Protein AF-A0A1G3AJI3-F1 (afdb_monomer_lite)

Sequence (297 aa):
MLLKKITICFLALVCCILVKSVSFGESAETLQMEKQEYEQELNRIKSLRKSFKPGPVNDINEYKKSADQIQDKWSQKNKEYYARLMWELCKPLSSGRFNNERQYNVAREYALSALAKPNEISLEIELELIGHVMTDMITPRSPTGQDWIQRRMKDVEVRLHAWKRLTDVVDPNWDPNDMPFINVPLPPGVEGISGMSPKSIKDPKLRAEYEASIEKNEQKAKRYSEQYGLRKWLKRFPPRAERYIVRAYSKPPFNLEELKQYLDNYTIDEKTKARILNDVTKNMQDKSQKIPKEPGK

Secondary structure (DSSP, 8-state):
--HHHHHHHHHHHHHHHH------PPPHHHHHHHHHHHHHHHHHHHHHHHHPPSSTT--HHHHHHHHHHHHHHHTTS-HHHHHHHHHHHHHHHTTT-SS-THHHHHHHHHHHHHTTSGGGS-HHHHHHHHTT-----SSTT---HHHHHHHHHHHHHHHHHHHHHHHHHS-TT--TT-PPPSSPPPPTT--S-TT--GGG--SHHHHHHHHHHHHHHHHHHHHHHHHHHHHHHHHHHHHHHHHHHHHHHTSSSP-HHHHHHHHHHTT--HHHHHHHHHHHHHHHHHHHHHSPPPPP-

Foldseek 3Di:
DVVVVVVVVVVVVVVVVVPPPPPPPDDPVNVVVVVVVLVVLVVVLVVVLVPQDADQPDDPVVLLVSVVVLCVVPLPPQLQSLLVSLLSSLVCLPPCSHPDPCSLVSNLVSLVSSVVPVVSYDLVSLLSSLVSLDQPLPDPPGDDDPVLVVSLLSSLLSLLQSLLVLVVPQDPPDDLVPAQDPFQDQDPPDDDDGNDDLVPGPDPVSSVVSVVSVVVSVVVNVVSVVNVVSVVCNVPRLVVSLVSNLSSCLDPPHDLPSVLVSCVVSVDPPVSSVVSSVSSVVSNVVVVVPPPDPPDD

pLDDT: mean 89.85, std 14.85, range [39.66, 98.62]

Radius of gyration: 26.81 Å; chains: 1; bounding box: 84×47×83 Å

Structure (mmCIF, N/CA/C/O backbone):
data_AF-A0A1G3AJI3-F1
#
_entry.id   AF-A0A1G3AJI3-F1
#
loop_
_atom_site.group_PDB
_atom_site.id
_atom_site.type_symbol
_atom_site.label_atom_id
_atom_site.label_alt_id
_atom_site.label_comp_id
_atom_site.label_asym_id
_atom_site.label_entity_id
_atom_site.label_seq_id
_atom_site.pdbx_PDB_ins_code
_atom_site.Cartn_x
_atom_site.Cartn_y
_atom_site.Cartn_z
_atom_site.occupancy
_atom_site.B_iso_or_equiv
_atom_site.auth_seq_id
_atom_site.auth_comp_id
_atom_site.auth_asym_id
_atom_site.auth_atom_id
_atom_site.pdbx_PDB_model_num
ATOM 1 N N . MET A 1 1 ? -49.167 -3.032 -37.814 1.00 53.00 1 MET A N 1
ATOM 2 C CA . MET A 1 1 ? -48.365 -1.780 -37.826 1.00 53.00 1 MET A CA 1
ATOM 3 C C . MET A 1 1 ? -47.670 -1.443 -36.497 1.00 53.00 1 MET A C 1
ATOM 5 O O . MET A 1 1 ? -46.739 -0.650 -36.537 1.00 53.00 1 MET A O 1
ATOM 9 N N . LEU A 1 2 ? -48.026 -2.043 -35.349 1.00 48.59 2 LEU A N 1
ATOM 10 C CA . LEU A 1 2 ? -47.360 -1.757 -34.062 1.00 48.59 2 LEU A CA 1
ATOM 11 C C . LEU A 1 2 ? -45.956 -2.379 -33.898 1.00 48.59 2 LEU A C 1
ATOM 13 O O . LEU A 1 2 ? -45.116 -1.800 -33.219 1.00 48.59 2 LEU A O 1
ATOM 17 N N . LEU A 1 3 ? -45.663 -3.506 -34.556 1.00 44.88 3 LEU A N 1
ATOM 18 C CA . LEU A 1 3 ? -44.394 -4.225 -34.359 1.00 44.88 3 LEU A CA 1
ATOM 19 C C . LEU A 1 3 ? -43.161 -3.507 -34.943 1.00 44.88 3 LEU A C 1
ATOM 21 O O . LEU A 1 3 ? -42.058 -3.699 -34.450 1.00 44.88 3 LEU A O 1
ATOM 25 N N . LYS A 1 4 ? -43.336 -2.637 -35.951 1.00 44.94 4 LYS A N 1
ATOM 26 C CA . LYS A 1 4 ? -42.226 -1.888 -36.576 1.00 44.94 4 LYS A CA 1
ATOM 27 C C . LYS A 1 4 ? -41.752 -0.679 -35.756 1.00 44.94 4 LYS A C 1
ATOM 29 O O . LYS A 1 4 ? -40.646 -0.205 -35.981 1.00 44.94 4 LYS A O 1
ATOM 34 N N . LYS A 1 5 ? -42.554 -0.178 -34.805 1.00 47.62 5 LYS A N 1
ATOM 35 C CA . LYS A 1 5 ? -42.175 0.984 -33.975 1.00 47.62 5 LYS A CA 1
ATOM 36 C C . LYS A 1 5 ? -41.304 0.603 -32.769 1.00 47.62 5 LYS A C 1
ATOM 38 O O . LYS A 1 5 ? -40.485 1.410 -32.349 1.00 47.62 5 LYS A O 1
ATOM 43 N N . ILE A 1 6 ? -41.409 -0.630 -32.266 1.00 52.53 6 ILE A N 1
ATOM 44 C CA . ILE A 1 6 ? -40.637 -1.100 -31.099 1.00 52.53 6 ILE A CA 1
ATOM 45 C C . ILE A 1 6 ? -39.167 -1.376 -31.468 1.00 52.53 6 ILE A C 1
ATOM 47 O O . ILE A 1 6 ? -38.264 -1.115 -30.676 1.0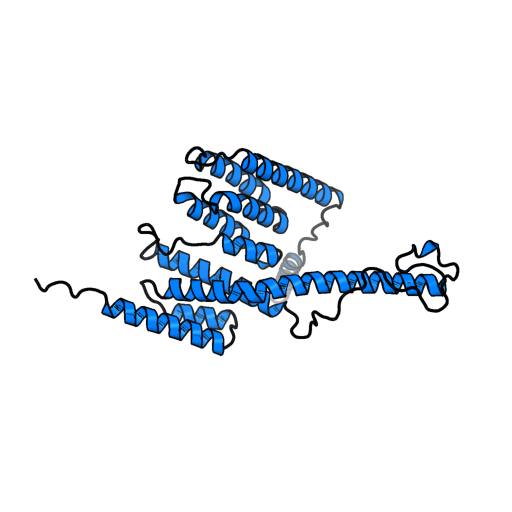0 52.53 6 ILE A O 1
ATOM 51 N N . THR A 1 7 ? -38.899 -1.812 -32.701 1.00 50.03 7 THR A N 1
ATOM 52 C CA . THR A 1 7 ? -37.537 -2.131 -33.163 1.00 50.03 7 THR A CA 1
ATOM 53 C C . THR A 1 7 ? -36.666 -0.885 -33.374 1.00 50.03 7 THR A C 1
ATOM 55 O O . THR A 1 7 ? -35.454 -0.946 -33.195 1.00 50.03 7 THR A O 1
ATOM 58 N N . ILE A 1 8 ? -37.268 0.267 -33.693 1.00 52.03 8 ILE A N 1
ATOM 59 C CA . ILE A 1 8 ? -36.539 1.528 -33.921 1.00 52.03 8 ILE A CA 1
ATOM 60 C C . ILE A 1 8 ? -36.113 2.173 -32.588 1.00 52.03 8 ILE A C 1
ATOM 62 O O . ILE A 1 8 ? -35.015 2.718 -32.495 1.00 52.03 8 ILE A O 1
ATOM 66 N N . CYS A 1 9 ? -36.914 2.040 -31.523 1.00 49.12 9 CYS A N 1
ATOM 67 C CA . CYS A 1 9 ? -36.544 2.542 -30.193 1.00 49.12 9 CYS A CA 1
ATOM 68 C C . CYS A 1 9 ? -35.402 1.740 -29.545 1.00 49.12 9 CYS A C 1
ATOM 70 O O . CYS A 1 9 ? -34.561 2.331 -28.871 1.00 49.12 9 CYS A O 1
ATOM 72 N N . PHE A 1 10 ? -35.312 0.427 -29.789 1.00 48.31 10 PHE A N 1
ATOM 73 C CA . PHE A 1 10 ? -34.184 -0.377 -29.299 1.00 48.31 10 PHE A CA 1
ATOM 74 C C . PHE A 1 10 ? -32.870 -0.062 -30.027 1.00 48.31 10 PHE A C 1
ATOM 76 O O . PHE A 1 10 ? -31.820 -0.046 -29.389 1.00 48.31 10 PHE A O 1
ATOM 83 N N . LEU A 1 11 ? -32.906 0.267 -31.324 1.00 43.84 11 LEU A N 1
ATOM 84 C CA . LEU A 1 11 ? -31.691 0.649 -32.055 1.00 43.84 11 LEU A CA 1
ATOM 85 C C . LEU A 1 11 ? -31.128 2.006 -31.590 1.00 43.84 11 LEU A C 1
ATOM 87 O O . LEU A 1 11 ? -29.914 2.156 -31.473 1.00 43.84 11 LEU A O 1
ATOM 91 N N . ALA A 1 12 ? -31.993 2.971 -31.256 1.00 47.72 12 ALA A N 1
ATOM 92 C CA . ALA A 1 12 ? -31.562 4.264 -30.719 1.00 47.72 12 ALA A CA 1
ATOM 93 C C . ALA A 1 12 ? -30.975 4.146 -29.298 1.00 47.72 12 ALA A C 1
ATOM 95 O O . ALA A 1 12 ? -29.963 4.778 -29.000 1.00 47.72 12 ALA A O 1
ATOM 96 N N . LEU A 1 13 ? -31.545 3.288 -28.439 1.00 46.47 13 LEU A N 1
ATOM 97 C CA . LEU A 1 13 ? -31.022 3.076 -27.084 1.00 46.47 13 LEU A CA 1
ATOM 98 C C . LEU A 1 13 ? -29.679 2.321 -27.086 1.00 46.47 13 LEU A C 1
ATOM 100 O O . LEU A 1 13 ? -28.802 2.619 -26.279 1.00 46.47 13 LEU A O 1
ATOM 104 N N . VAL A 1 14 ? -29.484 1.386 -28.023 1.00 45.34 14 VAL A N 1
ATOM 105 C CA . VAL A 1 14 ? -28.215 0.652 -28.186 1.00 45.34 14 VAL A CA 1
ATOM 106 C C . VAL A 1 14 ? -27.116 1.545 -28.779 1.00 45.34 14 VAL A C 1
ATOM 108 O O . VAL A 1 14 ? -25.962 1.437 -28.364 1.00 45.34 14 VAL A O 1
ATOM 111 N N . CYS A 1 15 ? -27.448 2.502 -29.655 1.00 41.38 15 CYS A N 1
ATOM 112 C CA . CYS A 1 15 ? -26.474 3.494 -30.126 1.00 41.38 15 CYS A CA 1
ATOM 113 C C . CYS A 1 15 ? -26.012 4.458 -29.020 1.00 41.38 15 CYS A C 1
ATOM 115 O O . CYS A 1 15 ? -24.836 4.806 -28.995 1.00 41.38 15 CYS A O 1
ATOM 117 N N . CYS A 1 16 ? -26.864 4.835 -28.061 1.00 44.00 16 CYS A N 1
ATOM 118 C CA . CYS A 1 16 ? -26.447 5.694 -26.942 1.00 44.00 16 CYS A CA 1
ATOM 119 C C . CYS A 1 16 ? -25.577 4.977 -25.891 1.00 44.00 16 CYS A C 1
ATOM 121 O O . CYS A 1 16 ? -24.838 5.643 -25.173 1.00 44.00 16 CYS A O 1
ATOM 123 N N . ILE A 1 17 ? -25.612 3.641 -25.813 1.00 47.31 17 ILE A N 1
ATOM 124 C CA . ILE A 1 17 ? -24.769 2.855 -24.887 1.00 47.31 17 ILE A CA 1
ATOM 125 C C . ILE A 1 17 ? -23.423 2.464 -25.536 1.00 47.31 17 ILE A C 1
ATOM 127 O O . ILE A 1 17 ? -22.447 2.188 -24.837 1.00 47.31 17 ILE A O 1
ATOM 131 N N . LEU A 1 18 ? -23.334 2.488 -26.873 1.00 39.66 18 LEU A N 1
ATOM 132 C CA . LEU A 1 18 ? -22.104 2.196 -27.621 1.00 39.66 18 LEU A CA 1
ATOM 133 C C . LEU A 1 18 ? -21.259 3.426 -27.966 1.00 39.66 18 LEU A C 1
ATOM 135 O O . LEU A 1 18 ? -20.093 3.257 -28.318 1.00 39.66 18 LEU A O 1
ATOM 139 N N . VAL A 1 19 ? -21.756 4.648 -27.745 1.00 45.62 19 VAL A N 1
ATOM 140 C CA . VAL A 1 19 ? -20.872 5.806 -27.538 1.00 45.62 19 VAL A CA 1
ATOM 141 C C . VAL A 1 19 ? -20.326 5.722 -26.111 1.00 45.62 19 VAL A C 1
ATOM 143 O O . VAL A 1 19 ? -20.561 6.584 -25.268 1.00 45.62 19 VAL A O 1
ATOM 146 N N . LYS A 1 20 ? -19.564 4.656 -25.825 1.00 47.34 20 LYS A N 1
ATOM 147 C CA . LYS A 1 20 ? -18.485 4.778 -24.850 1.00 47.34 20 LYS A CA 1
ATOM 148 C C . LYS A 1 20 ? -17.689 5.965 -25.346 1.00 47.34 20 LYS A C 1
ATOM 150 O O . LYS A 1 20 ? -17.152 5.907 -26.449 1.00 47.34 20 LYS A O 1
ATOM 155 N N . SER A 1 21 ? -17.731 7.043 -24.573 1.00 47.72 21 SER A N 1
ATOM 156 C CA . SER A 1 21 ? -16.865 8.202 -24.693 1.00 47.72 21 SER A CA 1
ATOM 157 C C . SER A 1 21 ? -15.533 7.748 -25.270 1.00 47.72 21 SER A C 1
ATOM 159 O O . SER A 1 21 ? -14.751 7.087 -24.583 1.00 47.72 21 SER A O 1
ATOM 161 N N . VAL A 1 22 ? -15.321 8.040 -26.552 1.00 41.38 22 VAL A N 1
ATOM 162 C CA . VAL A 1 22 ? -13.992 8.066 -27.137 1.00 41.38 22 VAL A CA 1
ATOM 163 C C . VAL A 1 22 ? -13.306 9.154 -26.331 1.00 41.38 22 VAL A C 1
ATOM 165 O O . VAL A 1 22 ? -13.463 10.339 -26.619 1.00 41.38 22 VAL A O 1
ATOM 168 N N . SER A 1 23 ? -12.673 8.772 -25.220 1.00 52.06 23 SER A N 1
ATOM 169 C CA . SER A 1 23 ? -11.753 9.656 -24.539 1.00 52.06 23 SER A CA 1
ATOM 170 C C . SER A 1 23 ? -10.663 9.865 -25.569 1.00 52.06 23 SER A C 1
ATOM 172 O O . SER A 1 23 ? -9.862 8.962 -25.820 1.00 52.06 23 SER A O 1
ATOM 174 N N . PHE A 1 24 ? -10.713 11.007 -26.251 1.00 53.75 24 PHE A N 1
ATOM 175 C CA . PHE A 1 24 ? -9.556 11.545 -26.939 1.00 53.75 24 PHE A CA 1
ATOM 176 C C . PHE A 1 24 ? -8.407 11.397 -25.951 1.00 53.75 24 PHE A C 1
ATOM 178 O O . PHE A 1 24 ? -8.470 11.974 -24.865 1.00 53.75 24 PHE A O 1
ATOM 185 N N . GLY A 1 25 ? -7.476 10.490 -26.259 1.00 63.75 25 GLY A N 1
ATOM 186 C CA . GLY A 1 25 ? -6.386 10.157 -25.354 1.00 63.75 25 GLY A CA 1
ATOM 187 C C . GLY A 1 25 ? -5.726 11.452 -24.912 1.00 63.75 25 GLY A C 1
ATOM 188 O O . GLY A 1 25 ? -5.466 12.313 -25.755 1.00 63.75 25 GLY A O 1
ATOM 189 N N . GLU A 1 26 ? -5.538 11.616 -23.603 1.00 78.12 26 GLU A N 1
ATOM 190 C CA . GLU A 1 26 ? -4.822 12.770 -23.066 1.00 78.12 26 GLU A CA 1
ATOM 191 C C . GLU A 1 26 ? -3.522 12.948 -23.847 1.00 78.12 26 GLU A C 1
ATOM 193 O O . GLU A 1 26 ? -2.788 11.983 -24.091 1.00 78.12 26 GLU A O 1
ATOM 198 N N . SER A 1 27 ? -3.264 14.172 -24.306 1.00 87.88 27 SER A N 1
ATOM 199 C CA . SER A 1 27 ? -2.054 14.432 -25.072 1.00 87.88 27 SER A CA 1
ATOM 200 C C . SER A 1 27 ? -0.832 14.166 -24.187 1.00 87.88 27 SER A C 1
ATOM 202 O O . SER A 1 27 ? -0.869 14.341 -22.965 1.00 87.88 27 SER A O 1
ATOM 204 N N . ALA A 1 28 ? 0.284 13.759 -24.799 1.00 90.19 28 ALA A N 1
ATOM 205 C CA . ALA A 1 28 ? 1.543 13.575 -24.075 1.00 90.19 28 ALA A CA 1
ATOM 206 C C . ALA A 1 28 ? 1.954 14.845 -23.301 1.00 90.19 28 ALA A C 1
ATOM 208 O O . ALA A 1 28 ? 2.538 14.756 -22.223 1.00 90.19 28 ALA A O 1
ATOM 209 N N . GLU A 1 29 ? 1.590 16.017 -23.827 1.00 91.88 29 GLU A N 1
ATOM 210 C CA . GLU A 1 29 ? 1.785 17.313 -23.184 1.00 91.88 29 GLU A CA 1
ATOM 211 C C . GLU A 1 29 ? 0.950 17.453 -21.902 1.00 91.88 29 GLU A C 1
ATOM 213 O O . GLU A 1 29 ? 1.494 17.833 -20.866 1.00 91.88 29 GLU A O 1
ATOM 218 N N . THR A 1 30 ? -0.333 17.069 -21.915 1.00 91.75 30 THR A N 1
ATOM 219 C CA . THR A 1 30 ? -1.185 17.064 -20.713 1.00 91.75 30 THR A CA 1
ATOM 220 C C . THR A 1 30 ? -0.623 16.149 -19.626 1.00 91.75 30 THR A C 1
ATOM 222 O O . THR A 1 30 ? -0.498 16.576 -18.478 1.00 91.75 30 THR A O 1
ATOM 225 N N . LEU A 1 31 ? -0.199 14.933 -19.988 1.00 92.56 31 LEU A N 1
ATOM 226 C CA . LEU A 1 31 ? 0.417 13.989 -19.046 1.00 92.56 31 LEU A CA 1
ATOM 227 C C . LEU A 1 31 ? 1.734 14.530 -18.464 1.00 92.56 31 LEU A C 1
ATOM 229 O O . LEU A 1 31 ? 2.024 14.356 -17.277 1.00 92.56 31 LEU A O 1
ATOM 233 N N . GLN A 1 32 ? 2.541 15.208 -19.284 1.00 95.00 32 GLN A N 1
ATOM 234 C CA . GLN A 1 32 ? 3.790 15.819 -18.837 1.00 95.00 32 GLN A CA 1
ATOM 235 C C . GLN A 1 32 ? 3.544 16.997 -17.886 1.00 95.00 32 GLN A C 1
ATOM 237 O O . GLN A 1 32 ? 4.226 17.092 -16.862 1.00 95.00 32 GLN A O 1
ATOM 242 N N . MET A 1 33 ? 2.572 17.863 -18.188 1.00 95.44 33 MET A N 1
ATOM 243 C CA . MET A 1 33 ? 2.179 18.969 -17.309 1.00 95.44 33 MET A CA 1
ATOM 244 C C . MET A 1 33 ? 1.644 18.453 -15.972 1.00 95.44 33 MET A C 1
ATOM 246 O O . MET A 1 33 ? 2.079 18.920 -14.921 1.00 95.44 33 MET A O 1
ATOM 250 N N . GLU A 1 34 ? 0.772 17.440 -15.983 1.00 96.31 34 GLU A N 1
ATOM 251 C CA . GLU A 1 34 ? 0.256 16.841 -14.750 1.00 96.31 34 GLU A CA 1
ATOM 252 C C . GLU A 1 34 ? 1.391 16.254 -13.898 1.00 96.31 34 GLU A C 1
ATOM 254 O O . GLU A 1 34 ? 1.459 16.501 -12.693 1.00 96.31 34 GLU A O 1
ATOM 259 N N . LYS A 1 35 ? 2.347 15.546 -14.514 1.00 97.19 35 LYS A N 1
ATOM 260 C CA . LYS A 1 35 ? 3.530 15.040 -13.805 1.00 97.19 35 LYS A CA 1
ATOM 261 C C . LYS A 1 35 ? 4.364 16.169 -13.189 1.00 97.19 35 LYS A C 1
ATOM 263 O O . LYS A 1 35 ? 4.834 16.028 -12.061 1.00 97.19 35 LYS A O 1
ATOM 268 N N . GLN A 1 36 ? 4.555 17.283 -13.895 1.00 98.00 36 GLN A N 1
ATOM 269 C CA . GLN A 1 36 ? 5.271 18.445 -13.357 1.00 98.00 36 GLN A CA 1
ATOM 270 C C . GLN A 1 36 ? 4.535 19.066 -12.164 1.00 98.00 36 GLN A C 1
ATOM 272 O O . GLN A 1 36 ? 5.167 19.343 -11.144 1.00 98.00 36 GLN A O 1
ATOM 277 N N . GLU A 1 37 ? 3.212 19.233 -12.251 1.00 98.19 37 GLU A N 1
ATOM 278 C CA . GLU A 1 37 ? 2.394 19.704 -11.128 1.00 98.19 37 GLU A CA 1
ATOM 279 C C . GLU A 1 37 ? 2.491 18.762 -9.921 1.00 98.19 37 GLU A C 1
ATOM 281 O O . GLU A 1 37 ? 2.612 19.222 -8.783 1.00 98.19 37 GLU A O 1
ATOM 286 N N . TYR A 1 38 ? 2.462 17.446 -10.152 1.00 98.19 38 TYR A N 1
ATOM 287 C CA . TYR A 1 38 ? 2.620 16.441 -9.101 1.00 98.19 38 TYR A CA 1
ATOM 288 C C . TYR A 1 38 ? 3.964 16.597 -8.380 1.00 98.19 38 TYR A C 1
ATOM 290 O O . TYR A 1 38 ? 3.998 16.659 -7.150 1.00 98.19 38 TYR A O 1
ATOM 298 N N . GLU A 1 39 ? 5.067 16.720 -9.123 1.00 98.31 39 GLU A N 1
ATOM 299 C CA . GLU A 1 39 ? 6.400 16.894 -8.534 1.00 98.31 39 GLU A CA 1
ATOM 300 C C . GLU A 1 39 ? 6.513 18.203 -7.738 1.00 98.31 39 GLU A C 1
ATOM 302 O O . GLU A 1 39 ? 7.137 18.240 -6.674 1.00 98.31 39 GLU A O 1
ATOM 307 N N . GLN A 1 40 ? 5.874 19.282 -8.201 1.00 98.31 40 GLN A N 1
ATOM 308 C CA . GLN A 1 40 ? 5.809 20.544 -7.459 1.00 98.31 40 GLN A CA 1
ATOM 309 C C . GLN A 1 40 ? 5.078 20.380 -6.119 1.00 98.31 40 GLN A C 1
ATOM 311 O O . GLN A 1 40 ? 5.595 20.804 -5.082 1.00 98.31 40 GLN A O 1
ATOM 316 N N . GLU A 1 41 ? 3.914 19.727 -6.106 1.00 98.25 41 GLU A N 1
ATOM 317 C CA . GLU A 1 41 ? 3.146 19.486 -4.875 1.00 98.25 41 GLU A CA 1
ATOM 318 C C . GLU A 1 41 ? 3.875 18.532 -3.930 1.00 98.25 41 GLU A C 1
ATOM 320 O O . GLU A 1 41 ? 3.938 18.771 -2.723 1.00 98.25 41 GLU A O 1
ATOM 325 N N . LEU A 1 42 ? 4.514 17.495 -4.469 1.00 98.06 42 LEU A N 1
ATOM 326 C CA . LEU A 1 42 ? 5.341 16.582 -3.693 1.00 98.06 42 LEU A CA 1
ATOM 327 C C . LEU A 1 42 ? 6.497 17.326 -3.010 1.00 98.06 42 LEU A C 1
ATOM 329 O O . LEU A 1 42 ? 6.777 17.109 -1.826 1.00 98.06 42 LEU A O 1
ATOM 333 N N . ASN A 1 43 ? 7.159 18.233 -3.729 1.00 97.81 43 ASN A N 1
ATOM 334 C CA . ASN A 1 43 ? 8.210 19.078 -3.170 1.00 97.81 43 ASN A CA 1
ATOM 335 C C . ASN A 1 43 ? 7.663 20.057 -2.126 1.00 97.81 43 ASN A C 1
ATOM 337 O O . ASN A 1 43 ? 8.301 20.249 -1.088 1.00 97.81 43 ASN A O 1
ATOM 341 N N . ARG A 1 44 ? 6.462 20.607 -2.334 1.00 97.38 44 ARG A N 1
ATOM 342 C CA . ARG A 1 44 ? 5.774 21.446 -1.345 1.00 97.38 44 ARG A CA 1
ATOM 343 C C . ARG A 1 44 ? 5.497 20.681 -0.049 1.00 97.38 44 ARG A C 1
ATOM 345 O O . ARG A 1 44 ? 5.854 21.174 1.020 1.00 97.38 44 ARG A O 1
ATOM 352 N N . ILE A 1 45 ? 4.965 19.456 -0.128 1.00 96.81 45 ILE A N 1
ATOM 353 C CA . ILE A 1 45 ? 4.736 18.587 1.042 1.00 96.81 45 ILE A CA 1
ATOM 354 C C . ILE A 1 45 ? 6.056 18.286 1.759 1.00 96.81 45 ILE A C 1
ATOM 356 O O . ILE A 1 45 ? 6.141 18.395 2.984 1.00 96.81 45 ILE A O 1
ATOM 360 N N . LYS A 1 46 ? 7.110 17.926 1.015 1.00 95.12 46 LYS A N 1
ATOM 361 C CA . LYS A 1 46 ? 8.434 17.636 1.591 1.00 95.12 46 LYS A CA 1
ATOM 362 C C . LYS A 1 46 ? 9.015 18.851 2.317 1.00 95.12 46 LYS A C 1
ATOM 364 O O . LYS A 1 46 ? 9.585 18.681 3.395 1.00 95.12 46 LYS A O 1
ATOM 369 N N . SER A 1 47 ? 8.871 20.049 1.756 1.00 95.12 47 SER A N 1
ATOM 370 C CA . SER A 1 47 ? 9.314 21.303 2.377 1.00 95.12 47 SER A CA 1
ATOM 371 C C . SER A 1 47 ? 8.517 21.627 3.640 1.00 95.12 47 SER A C 1
ATOM 373 O O . SER A 1 47 ? 9.123 21.888 4.676 1.00 95.12 47 SER A O 1
ATOM 375 N N . LEU A 1 48 ? 7.187 21.493 3.600 1.00 93.38 48 LEU A N 1
ATOM 376 C CA . LEU A 1 48 ? 6.322 21.647 4.775 1.00 93.38 48 LEU A CA 1
ATOM 377 C C . LEU A 1 48 ? 6.684 20.648 5.886 1.00 93.38 48 LEU A C 1
ATOM 379 O O . LEU A 1 48 ? 6.767 20.996 7.057 1.00 93.38 48 LEU A O 1
ATOM 383 N N . ARG A 1 49 ? 6.986 19.394 5.535 1.00 91.81 49 ARG A N 1
ATOM 384 C CA . ARG A 1 49 ? 7.437 18.400 6.519 1.00 91.81 49 ARG A CA 1
ATOM 385 C C . ARG A 1 49 ? 8.760 18.795 7.174 1.00 91.81 49 ARG A C 1
ATOM 387 O O . ARG A 1 49 ? 8.944 18.552 8.364 1.00 91.81 49 ARG A O 1
ATOM 394 N N . LYS A 1 50 ? 9.694 19.363 6.405 1.00 91.50 50 LYS A N 1
ATOM 395 C CA . LYS A 1 50 ? 10.994 19.822 6.920 1.00 91.50 50 LYS A CA 1
ATOM 396 C C . LYS A 1 50 ? 10.859 21.023 7.858 1.00 91.50 50 LYS A C 1
ATOM 398 O O . LYS A 1 50 ? 11.724 21.185 8.712 1.00 91.50 50 LYS A O 1
ATOM 403 N N . SER A 1 51 ? 9.806 21.835 7.732 1.00 91.06 51 SER A N 1
ATOM 404 C CA . SER A 1 51 ? 9.585 22.975 8.629 1.00 91.06 51 SER A CA 1
ATOM 405 C C . SER A 1 51 ? 9.021 22.582 9.997 1.00 91.06 51 SER A C 1
ATOM 407 O O . SER A 1 51 ? 9.020 23.415 10.902 1.00 91.06 51 SER A O 1
ATOM 409 N N . PHE A 1 52 ? 8.571 21.334 10.190 1.00 90.56 52 PHE A N 1
ATOM 410 C CA . PHE A 1 52 ? 8.080 20.887 11.492 1.00 90.56 52 PHE A CA 1
ATOM 411 C C . PHE A 1 52 ? 9.189 20.808 12.527 1.00 90.56 52 PHE A C 1
ATOM 413 O O . PHE A 1 52 ? 10.187 20.098 12.372 1.00 90.56 52 PHE A O 1
ATOM 420 N N . LYS A 1 53 ? 8.957 21.488 13.646 1.00 84.81 53 LYS A N 1
ATOM 421 C CA . LYS A 1 53 ? 9.831 21.422 14.812 1.00 84.81 53 LYS A CA 1
ATOM 422 C C . LYS A 1 53 ? 9.419 20.232 15.684 1.00 84.81 53 LYS A C 1
ATOM 424 O O . LYS A 1 53 ? 8.231 19.920 15.764 1.00 84.81 53 LYS A O 1
ATOM 429 N N . PRO A 1 54 ? 10.360 19.531 16.336 1.00 72.06 54 PRO A N 1
ATOM 430 C CA . PRO A 1 54 ? 10.012 18.611 17.415 1.00 72.06 54 PRO A CA 1
ATOM 431 C C . PRO A 1 54 ? 9.242 19.346 18.528 1.00 72.06 54 PRO A C 1
ATOM 433 O O . PRO A 1 54 ? 9.590 20.477 18.864 1.00 72.06 54 PRO A O 1
ATOM 436 N N . GLY A 1 55 ? 8.223 18.710 19.113 1.00 63.41 55 GLY A N 1
ATOM 437 C CA . GLY A 1 55 ? 7.437 19.269 20.224 1.00 63.41 55 GLY A CA 1
ATOM 438 C C . GLY A 1 55 ? 6.030 19.755 19.834 1.00 63.41 55 GLY A C 1
ATOM 439 O O . GLY A 1 55 ? 5.594 19.550 18.703 1.00 63.41 55 GLY A O 1
ATOM 440 N N . PRO A 1 56 ? 5.288 20.392 20.761 1.00 63.38 56 PRO A N 1
ATOM 441 C CA . PRO A 1 56 ? 3.857 20.694 20.613 1.00 63.38 56 PRO A CA 1
ATOM 442 C C . PRO A 1 56 ? 3.542 21.862 19.664 1.00 63.38 56 PRO A C 1
ATOM 444 O O . PRO A 1 56 ? 2.424 22.363 19.658 1.00 63.38 56 PRO A O 1
ATOM 447 N N . VAL A 1 57 ? 4.524 22.324 18.892 1.00 79.81 57 VAL A N 1
ATOM 448 C CA . VAL A 1 57 ? 4.467 23.609 18.183 1.00 79.81 57 VAL A CA 1
ATOM 449 C C . VAL A 1 57 ? 3.716 23.512 16.851 1.00 79.81 57 VAL A C 1
ATOM 451 O O . VAL A 1 57 ? 3.255 24.524 16.337 1.00 79.81 57 VAL A O 1
ATOM 454 N N . ASN A 1 58 ? 3.586 22.315 16.273 1.00 88.50 58 ASN A N 1
ATOM 455 C CA . ASN A 1 58 ? 2.986 22.166 14.948 1.00 88.50 58 ASN A CA 1
ATOM 456 C C . ASN A 1 58 ? 1.452 22.223 15.038 1.00 88.50 58 ASN A C 1
ATOM 458 O O . ASN A 1 58 ? 0.837 21.381 15.700 1.00 88.50 58 ASN A O 1
ATOM 462 N N . ASP A 1 59 ? 0.838 23.182 14.342 1.00 91.69 59 ASP A N 1
ATOM 463 C CA . ASP A 1 59 ? -0.617 23.314 14.270 1.00 91.69 59 ASP A CA 1
ATOM 464 C C . ASP A 1 59 ? -1.207 22.291 13.287 1.00 91.69 59 ASP A C 1
ATOM 466 O O . ASP A 1 59 ? -0.996 22.336 12.071 1.00 91.69 59 ASP A O 1
ATOM 470 N N . ILE A 1 60 ? -1.979 21.349 13.830 1.00 93.00 60 ILE A N 1
ATOM 471 C CA . ILE A 1 60 ? -2.680 20.340 13.037 1.00 93.00 60 ILE A CA 1
ATOM 472 C C . ILE A 1 60 ? -3.733 20.956 12.106 1.00 93.00 60 ILE A C 1
ATOM 474 O O . ILE A 1 60 ? -3.984 20.401 11.041 1.00 93.00 60 ILE A O 1
ATOM 478 N N . ASN A 1 61 ? -4.350 22.081 12.472 1.00 94.38 61 ASN A N 1
ATOM 479 C CA . ASN A 1 61 ? -5.395 22.708 11.666 1.00 94.38 61 ASN A CA 1
ATOM 480 C C . ASN A 1 61 ? -4.795 23.391 10.437 1.00 94.38 61 ASN A C 1
ATOM 482 O O . ASN A 1 61 ? -5.316 23.229 9.334 1.00 94.38 61 ASN A O 1
ATOM 486 N N . GLU A 1 62 ? -3.672 24.092 10.601 1.00 93.75 62 GLU A N 1
ATOM 487 C CA . GLU A 1 62 ? -2.917 24.660 9.480 1.00 93.75 62 GLU A CA 1
ATOM 488 C C . GLU A 1 62 ? -2.421 23.556 8.534 1.00 93.75 62 GLU A C 1
ATOM 490 O O . GLU A 1 62 ? -2.543 23.661 7.306 1.00 93.75 62 GLU A O 1
ATOM 495 N N . TYR A 1 63 ? -1.943 22.446 9.107 1.00 95.00 63 TYR A N 1
ATOM 496 C CA . TYR A 1 63 ? -1.559 21.280 8.324 1.00 95.00 63 TYR A CA 1
ATOM 497 C C . TYR A 1 63 ? -2.736 20.679 7.556 1.00 95.00 63 TYR A C 1
ATOM 499 O O . TYR A 1 63 ? -2.629 20.436 6.352 1.00 95.00 63 TYR A O 1
ATOM 507 N N . LYS A 1 64 ? -3.872 20.474 8.236 1.00 96.25 64 LYS A N 1
ATOM 508 C CA . LYS A 1 64 ? -5.085 19.931 7.626 1.00 96.25 64 LYS A CA 1
ATOM 509 C C . LYS A 1 64 ? -5.555 20.828 6.486 1.00 96.25 64 LYS A C 1
ATOM 511 O O . LYS A 1 64 ? -5.786 20.309 5.407 1.00 96.25 64 LYS A O 1
ATOM 516 N N . LYS A 1 65 ? -5.580 22.151 6.670 1.00 97.19 65 LYS A N 1
ATOM 517 C CA . LYS A 1 65 ? -5.938 23.111 5.613 1.00 97.19 65 LYS A CA 1
ATOM 518 C C . LYS A 1 65 ? -5.059 22.953 4.369 1.00 97.19 65 LYS A C 1
ATOM 520 O O . LYS A 1 65 ? -5.565 22.964 3.252 1.00 97.19 65 LYS A O 1
ATOM 525 N N . SER A 1 66 ? -3.749 22.787 4.553 1.00 96.12 66 SER A N 1
ATOM 526 C CA . SER A 1 66 ? -2.818 22.565 3.436 1.00 96.12 66 SER A CA 1
ATOM 527 C C . SER A 1 66 ? -3.058 21.225 2.734 1.00 96.12 66 SER A C 1
ATOM 529 O O . SER A 1 66 ? -2.953 21.146 1.512 1.00 96.12 66 SER A O 1
ATOM 531 N N . ALA A 1 67 ? -3.372 20.180 3.500 1.00 97.19 67 ALA A N 1
ATOM 532 C CA . ALA A 1 67 ? -3.690 18.853 2.983 1.00 97.19 67 ALA A CA 1
ATOM 533 C C . ALA A 1 67 ? -5.044 18.816 2.248 1.00 97.19 67 ALA A C 1
ATOM 535 O O . ALA A 1 67 ? -5.111 18.244 1.163 1.00 97.19 67 ALA A O 1
ATOM 536 N N . ASP A 1 68 ? -6.071 19.497 2.765 1.00 98.25 68 ASP A N 1
ATOM 537 C CA . ASP A 1 68 ? -7.388 19.648 2.131 1.00 98.25 68 ASP A CA 1
ATOM 538 C C . ASP A 1 68 ? -7.247 20.297 0.744 1.00 98.25 68 ASP A C 1
ATOM 540 O O . ASP A 1 68 ? -7.761 19.772 -0.236 1.00 98.25 68 ASP A O 1
ATOM 544 N N . GLN A 1 69 ? -6.437 21.357 0.615 1.00 98.19 69 GLN A N 1
ATOM 545 C CA . GLN A 1 69 ? -6.155 21.985 -0.686 1.00 98.19 69 GLN A CA 1
ATOM 546 C C . GLN A 1 69 ? -5.543 21.010 -1.705 1.00 98.19 69 GLN A C 1
ATOM 548 O O . GLN A 1 69 ? -5.854 21.068 -2.895 1.00 98.19 69 GLN A O 1
ATOM 553 N N . ILE A 1 70 ? -4.653 20.117 -1.256 1.00 97.94 70 ILE A N 1
ATOM 554 C CA . ILE A 1 70 ? -4.064 19.086 -2.124 1.00 97.94 70 ILE A CA 1
ATOM 555 C C . ILE A 1 70 ? -5.123 18.053 -2.491 1.00 97.94 70 ILE A C 1
ATOM 557 O O . ILE A 1 70 ? -5.206 17.660 -3.653 1.00 97.94 70 ILE A O 1
ATOM 561 N N . GLN A 1 71 ? -5.937 17.627 -1.526 1.00 97.94 71 GLN A N 1
ATOM 562 C CA . GLN A 1 71 ? -7.024 16.690 -1.765 1.00 97.94 71 GLN A CA 1
ATOM 563 C C . GLN A 1 71 ? -8.028 17.232 -2.786 1.00 97.94 71 GLN A C 1
ATOM 565 O O . GLN A 1 71 ? -8.339 16.530 -3.746 1.00 97.94 71 GLN A O 1
ATOM 570 N N . ASP A 1 72 ? -8.482 18.472 -2.638 1.00 98.25 72 ASP A N 1
ATOM 571 C CA . ASP A 1 72 ? -9.433 19.096 -3.561 1.00 98.25 72 ASP A CA 1
ATOM 572 C C . ASP A 1 72 ? -8.861 19.165 -4.981 1.00 98.25 72 ASP A C 1
ATOM 574 O O . ASP A 1 72 ? -9.540 18.829 -5.951 1.00 98.25 72 ASP A O 1
ATOM 578 N N . LYS A 1 73 ? -7.572 19.509 -5.103 1.00 98.00 73 LYS A N 1
ATOM 579 C CA . LYS A 1 73 ? -6.875 19.587 -6.393 1.00 98.00 73 LYS A CA 1
ATOM 580 C C . LYS A 1 73 ? -6.672 18.223 -7.062 1.00 98.00 73 LYS A C 1
ATOM 582 O O . LYS A 1 73 ? -6.761 18.139 -8.285 1.00 98.00 73 LYS A O 1
ATOM 587 N N . TRP A 1 74 ? -6.353 17.175 -6.299 1.00 98.06 74 TRP A N 1
ATOM 588 C CA . TRP A 1 74 ? -5.880 15.895 -6.849 1.00 98.06 74 TRP A CA 1
ATOM 589 C C . TRP A 1 74 ? -6.886 14.748 -6.788 1.00 98.06 74 TRP A C 1
ATOM 591 O O . TRP A 1 74 ? -6.720 13.773 -7.516 1.00 98.06 74 TRP A O 1
ATOM 601 N N . SER A 1 75 ? -7.941 14.841 -5.977 1.00 97.19 75 SER A N 1
ATOM 602 C CA . SER A 1 75 ? -8.882 13.730 -5.764 1.00 97.19 75 SER A CA 1
ATOM 603 C C . SER A 1 75 ? -9.556 13.240 -7.049 1.00 97.19 75 SER A C 1
ATOM 605 O O . SER A 1 75 ? -9.887 12.058 -7.142 1.00 97.19 75 SER A O 1
ATOM 607 N N . GLN A 1 76 ? -9.729 14.104 -8.054 1.00 96.69 76 GLN A N 1
ATOM 608 C CA . GLN A 1 76 ? -10.317 13.764 -9.359 1.00 96.69 76 GLN A CA 1
ATOM 609 C C . GLN A 1 76 ? -9.289 13.604 -10.491 1.00 96.69 76 GLN A C 1
ATOM 611 O O . GLN A 1 76 ? -9.673 13.254 -11.601 1.00 96.69 76 GLN A O 1
ATOM 616 N N . LYS A 1 77 ? -8.002 13.829 -10.208 1.00 96.31 77 LYS A N 1
ATOM 617 C CA . LYS A 1 77 ? -6.883 13.680 -11.150 1.00 96.31 77 LYS A CA 1
ATOM 618 C C . LYS A 1 77 ? -6.335 12.242 -11.139 1.00 96.31 77 LYS A C 1
ATOM 620 O O . LYS A 1 77 ? -7.006 11.318 -10.663 1.00 96.31 77 LYS A O 1
ATOM 625 N N . ASN A 1 78 ? -5.113 12.045 -11.640 1.00 97.19 78 ASN A N 1
ATOM 626 C CA . ASN A 1 78 ? -4.402 10.773 -11.588 1.00 97.19 78 ASN A CA 1
ATOM 627 C C . ASN A 1 78 ? -4.382 10.169 -10.165 1.00 97.19 78 ASN A C 1
ATOM 629 O O . ASN A 1 78 ? -3.847 10.758 -9.218 1.00 97.19 78 ASN A O 1
ATOM 633 N N . LYS A 1 79 ? -4.958 8.968 -10.011 1.00 97.62 79 LYS A N 1
ATOM 634 C CA . LYS A 1 79 ? -5.136 8.315 -8.702 1.00 97.62 79 LYS A CA 1
ATOM 635 C C . LYS A 1 79 ? -3.828 7.878 -8.059 1.00 97.62 79 LYS A C 1
ATOM 637 O O . LYS A 1 79 ? -3.710 7.962 -6.839 1.00 97.62 79 LYS A O 1
ATOM 642 N N . GLU A 1 80 ? -2.844 7.466 -8.854 1.00 98.00 80 GLU A N 1
ATOM 643 C CA . GLU A 1 80 ? -1.523 7.079 -8.353 1.00 98.00 80 GLU A CA 1
ATOM 644 C C . GLU A 1 80 ? -0.805 8.292 -7.747 1.00 98.00 80 GLU A C 1
ATOM 646 O O . GLU A 1 80 ? -0.263 8.215 -6.642 1.00 98.00 80 GLU A O 1
ATOM 651 N N . TYR A 1 81 ? -0.851 9.439 -8.431 1.00 98.38 81 TYR A N 1
ATOM 652 C CA . TYR A 1 81 ? -0.292 10.693 -7.920 1.00 98.38 81 TYR A CA 1
ATOM 653 C C . TYR A 1 81 ? -1.026 11.168 -6.670 1.00 98.38 81 TYR A C 1
ATOM 655 O O . TYR A 1 81 ? -0.381 11.458 -5.661 1.00 98.38 81 TYR A O 1
ATOM 663 N N . TYR A 1 82 ? -2.360 11.163 -6.688 1.00 98.62 82 TYR A N 1
ATOM 664 C CA . TYR A 1 82 ? -3.165 11.500 -5.517 1.00 98.62 82 TYR A CA 1
ATOM 665 C C . TYR A 1 82 ? -2.808 10.631 -4.303 1.00 98.62 82 TYR A C 1
ATOM 667 O O . TYR A 1 82 ? -2.504 11.157 -3.231 1.00 98.62 82 TYR A O 1
ATOM 675 N N . ALA A 1 83 ? -2.761 9.309 -4.471 1.00 98.50 83 ALA A N 1
ATOM 676 C CA . ALA A 1 83 ? -2.458 8.382 -3.389 1.00 98.50 83 ALA A CA 1
ATOM 677 C C . ALA A 1 83 ? -1.037 8.561 -2.832 1.00 98.50 83 ALA A C 1
ATOM 679 O O . ALA A 1 83 ? -0.848 8.532 -1.614 1.00 98.50 83 ALA A O 1
ATOM 680 N N . ARG A 1 84 ? -0.043 8.836 -3.689 1.00 98.50 84 ARG A N 1
ATOM 681 C CA . ARG A 1 84 ? 1.329 9.164 -3.258 1.00 98.50 84 ARG A CA 1
ATOM 682 C C . ARG A 1 84 ? 1.398 10.459 -2.455 1.00 98.50 84 ARG A C 1
ATOM 684 O O . ARG A 1 84 ? 2.086 10.500 -1.433 1.00 98.50 84 ARG A O 1
ATOM 691 N N . LEU A 1 85 ? 0.677 11.498 -2.878 1.00 98.62 85 LEU A N 1
ATOM 692 C CA . LEU A 1 85 ? 0.593 12.757 -2.133 1.00 98.62 85 LEU A CA 1
ATOM 693 C C . LEU A 1 85 ? -0.072 12.539 -0.767 1.00 98.62 85 LEU A C 1
ATOM 695 O O . LEU A 1 85 ? 0.461 12.994 0.245 1.00 98.62 85 LEU A O 1
ATOM 699 N N . MET A 1 86 ? -1.182 11.791 -0.710 1.00 98.50 86 MET A N 1
ATOM 700 C CA . MET A 1 86 ? -1.853 11.470 0.556 1.00 98.50 86 MET A CA 1
ATOM 701 C C . MET A 1 86 ? -0.958 10.647 1.485 1.00 98.50 86 MET A C 1
ATOM 703 O O . MET A 1 86 ? -0.899 10.930 2.680 1.00 98.50 86 MET A O 1
ATOM 707 N N . TRP A 1 87 ? -0.199 9.683 0.958 1.00 97.94 87 TRP A N 1
ATOM 708 C CA . TRP A 1 87 ? 0.779 8.929 1.746 1.00 97.94 87 TRP A CA 1
ATOM 709 C C . TRP A 1 87 ? 1.848 9.841 2.357 1.00 97.94 87 TRP A C 1
ATOM 711 O O . TRP A 1 87 ? 2.108 9.772 3.560 1.00 97.94 87 TRP A O 1
ATOM 721 N N . GLU A 1 88 ? 2.435 10.751 1.574 1.00 97.62 88 GLU A N 1
ATOM 722 C CA . GLU A 1 88 ? 3.413 11.713 2.097 1.00 97.62 88 GLU A CA 1
ATOM 723 C C . GLU A 1 88 ? 2.814 12.659 3.145 1.00 97.62 88 GLU A C 1
ATOM 725 O O . GLU A 1 88 ? 3.506 13.008 4.107 1.00 97.62 88 GLU A O 1
ATOM 730 N N . LEU A 1 89 ? 1.533 13.022 3.010 1.00 97.06 89 LEU A N 1
ATOM 731 C CA . LEU A 1 89 ? 0.814 13.807 4.014 1.00 97.06 89 LEU A CA 1
ATOM 732 C C . LEU A 1 89 ? 0.524 13.010 5.300 1.00 97.06 89 LEU A C 1
ATOM 734 O O . LEU A 1 89 ? 0.574 13.539 6.411 1.00 97.06 89 LEU A O 1
ATOM 738 N N . CYS A 1 90 ? 0.273 11.708 5.194 1.00 96.25 90 CYS A N 1
ATOM 739 C CA . CYS A 1 90 ? 0.002 10.868 6.361 1.00 96.25 90 CYS A CA 1
ATOM 740 C C . CYS A 1 90 ? 1.248 10.617 7.232 1.00 96.25 90 CYS A C 1
ATOM 742 O O . CYS A 1 90 ? 1.121 10.391 8.442 1.00 96.25 90 CYS A O 1
ATOM 744 N N . LYS A 1 91 ? 2.460 10.684 6.659 1.00 94.19 91 LYS A N 1
ATOM 745 C CA . LYS A 1 91 ? 3.731 10.450 7.376 1.00 94.19 91 LYS A CA 1
ATOM 746 C C . LYS A 1 91 ? 3.912 11.318 8.628 1.00 94.19 91 LYS A C 1
ATOM 748 O O . LYS A 1 91 ? 4.083 10.745 9.706 1.00 94.19 91 LYS A O 1
ATOM 753 N N . PRO A 1 92 ? 3.895 12.665 8.556 1.00 92.88 92 PRO A N 1
ATOM 754 C CA . PRO A 1 92 ? 4.063 13.492 9.748 1.00 92.88 92 PRO A CA 1
ATOM 755 C C . PRO A 1 92 ? 2.944 13.257 10.771 1.00 92.88 92 PRO A C 1
ATOM 757 O O . PRO A 1 92 ? 3.251 13.124 11.956 1.00 92.88 92 PRO A O 1
ATOM 760 N N . LEU A 1 93 ? 1.696 13.089 10.316 1.00 92.12 93 LEU A N 1
ATOM 761 C CA . LEU A 1 93 ? 0.536 12.799 11.168 1.00 92.12 93 LEU A CA 1
ATOM 762 C C . LEU A 1 93 ? 0.657 11.472 11.934 1.00 92.12 93 LEU A C 1
ATOM 764 O O . LEU A 1 93 ? 0.057 11.317 12.988 1.00 92.12 93 LEU A O 1
ATOM 768 N N . SER A 1 94 ? 1.447 10.519 11.434 1.00 89.00 94 SER A N 1
ATOM 769 C CA . SER A 1 94 ? 1.625 9.198 12.058 1.00 89.00 94 SER A CA 1
ATOM 770 C C . SER A 1 94 ? 2.938 9.050 12.833 1.00 89.00 94 SER A C 1
ATOM 772 O O . SER A 1 94 ? 3.230 7.977 13.352 1.00 89.00 94 SER A O 1
ATOM 774 N N . SER A 1 95 ? 3.756 10.105 12.902 1.00 86.00 95 SER A N 1
ATOM 775 C CA . SER A 1 95 ? 5.124 10.052 13.452 1.00 86.00 95 SER A CA 1
ATOM 776 C C . SER A 1 95 ? 5.286 10.746 14.809 1.00 86.00 95 SER A C 1
ATOM 778 O O . SER A 1 95 ? 6.410 10.990 15.243 1.00 86.00 95 SER A O 1
ATOM 780 N N . GLY A 1 96 ? 4.178 11.100 15.472 1.00 80.81 96 GLY A N 1
ATOM 781 C CA . GLY A 1 96 ? 4.191 11.817 16.754 1.00 80.81 96 GLY A CA 1
ATOM 782 C C . GLY A 1 96 ? 4.679 13.267 16.649 1.00 80.81 96 GLY A C 1
ATOM 783 O O . GLY A 1 96 ? 5.066 13.862 17.650 1.00 80.81 96 GLY A O 1
ATOM 784 N N . ARG A 1 97 ? 4.694 13.842 15.437 1.00 84.31 97 ARG A N 1
ATOM 785 C CA . ARG A 1 97 ? 5.127 15.230 15.193 1.00 84.31 97 ARG A CA 1
ATOM 786 C C . ARG A 1 97 ? 4.098 16.256 15.647 1.00 84.31 97 ARG A C 1
ATOM 788 O O . ARG A 1 97 ? 4.466 17.407 15.862 1.00 84.31 97 ARG A O 1
ATOM 795 N N . PHE A 1 98 ? 2.842 15.854 15.805 1.00 84.06 98 PHE A N 1
ATOM 796 C CA . PHE A 1 98 ? 1.819 16.683 16.419 1.00 84.06 98 PHE A CA 1
ATOM 797 C C . PHE A 1 98 ? 1.571 16.176 17.838 1.00 84.06 98 PHE A C 1
ATOM 799 O O . PHE A 1 98 ? 1.378 14.980 18.061 1.00 84.06 98 PHE A O 1
ATOM 806 N N . ASN A 1 99 ? 1.526 17.087 18.810 1.00 83.75 99 ASN A N 1
ATOM 807 C CA . ASN A 1 99 ? 1.074 16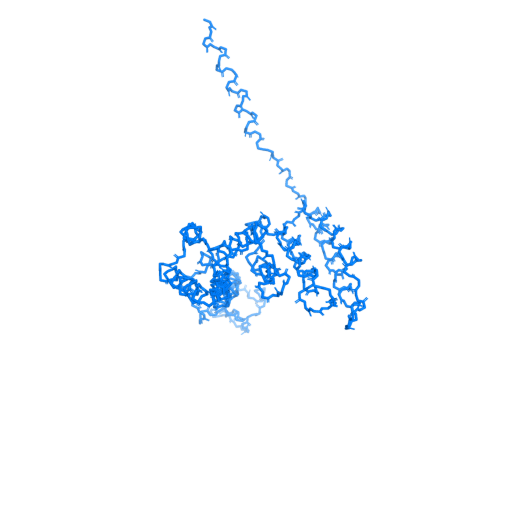.769 20.166 1.00 83.75 99 ASN A CA 1
ATOM 808 C C . ASN A 1 99 ? -0.461 16.823 20.244 1.00 83.75 99 ASN A C 1
ATOM 810 O O . ASN A 1 99 ? -1.041 17.512 21.079 1.00 83.75 99 ASN A O 1
ATOM 814 N N . ASN A 1 100 ? -1.126 16.178 19.286 1.00 85.56 100 ASN A N 1
ATOM 815 C CA . ASN A 1 100 ? -2.574 16.199 19.164 1.00 85.56 100 ASN A CA 1
ATOM 816 C C . ASN A 1 100 ? -3.068 14.821 18.742 1.00 85.56 100 ASN A C 1
ATOM 818 O O . ASN A 1 100 ? -2.740 14.340 17.663 1.00 85.56 100 ASN A O 1
ATOM 822 N N . GLU A 1 101 ? -3.900 14.201 19.572 1.00 83.69 101 GLU A N 1
ATOM 823 C CA . GLU A 1 101 ? -4.450 12.869 19.311 1.00 83.69 101 GLU A CA 1
ATOM 824 C C . GLU A 1 101 ? -5.318 12.804 18.045 1.00 83.69 101 GLU A C 1
ATOM 826 O O . GLU A 1 101 ? -5.450 11.742 17.437 1.00 83.69 101 GLU A O 1
ATOM 831 N N . ARG A 1 102 ? -5.857 13.942 17.579 1.00 88.62 102 ARG A N 1
ATOM 832 C CA . ARG A 1 102 ? -6.603 14.015 16.314 1.00 88.62 102 ARG A CA 1
ATOM 833 C C . ARG A 1 102 ? -5.734 13.688 15.097 1.00 88.62 102 ARG A C 1
ATOM 835 O O . ARG A 1 102 ? -6.300 13.318 14.073 1.00 88.62 102 ARG A O 1
ATOM 842 N N . GLN A 1 103 ? -4.400 13.763 15.195 1.00 90.50 103 GLN A N 1
ATOM 843 C CA . GLN A 1 103 ? -3.492 13.508 14.067 1.00 90.50 103 GLN A CA 1
ATOM 844 C C . GLN A 1 103 ? -3.728 12.146 13.411 1.00 90.50 103 GLN A C 1
ATOM 846 O O . GLN A 1 103 ? -3.750 12.055 12.187 1.00 90.50 103 GLN A O 1
ATOM 851 N N . TYR A 1 104 ? -4.008 11.111 14.206 1.00 90.12 104 TYR A N 1
ATOM 852 C CA . TYR A 1 104 ? -4.249 9.769 13.682 1.00 90.12 104 TYR A CA 1
ATOM 853 C C . TYR A 1 104 ? -5.602 9.659 12.976 1.00 90.12 104 TYR A C 1
ATOM 855 O O . TYR A 1 104 ? -5.713 8.970 11.967 1.00 90.12 104 TYR A O 1
ATOM 863 N N . ASN A 1 105 ? -6.624 10.379 13.453 1.00 91.38 105 ASN A N 1
ATOM 864 C CA . ASN A 1 105 ? -7.913 10.449 12.761 1.00 91.38 105 ASN A CA 1
ATOM 865 C C . ASN A 1 105 ? -7.781 11.169 11.416 1.00 91.38 105 ASN A C 1
ATOM 867 O O . ASN A 1 105 ? -8.328 10.689 10.430 1.00 91.38 105 ASN A O 1
ATOM 871 N N . VAL A 1 106 ? -7.017 12.265 11.370 1.00 94.12 106 VAL A N 1
ATOM 872 C CA . VAL A 1 106 ? -6.747 13.005 10.129 1.00 94.12 106 VAL A CA 1
ATOM 873 C C . VAL A 1 106 ? -5.924 12.153 9.153 1.00 94.12 106 VAL A C 1
ATOM 875 O O . VAL A 1 106 ? -6.250 12.087 7.974 1.00 94.12 106 VAL A O 1
ATOM 878 N N . ALA A 1 107 ? -4.903 11.428 9.631 1.00 95.25 107 ALA A N 1
ATOM 879 C CA . ALA A 1 107 ? -4.149 10.489 8.793 1.00 95.25 107 ALA A CA 1
ATOM 880 C C . ALA A 1 107 ? -5.059 9.396 8.221 1.00 95.25 107 ALA A C 1
ATOM 882 O O . ALA A 1 107 ? -5.017 9.110 7.026 1.00 95.25 107 ALA A O 1
ATOM 883 N N . ARG A 1 108 ? -5.919 8.815 9.068 1.00 94.75 108 ARG A N 1
ATOM 884 C CA . ARG A 1 108 ? -6.879 7.788 8.660 1.00 94.75 108 ARG A CA 1
ATOM 885 C C . ARG A 1 108 ? -7.853 8.311 7.605 1.00 94.75 108 ARG A C 1
ATOM 887 O O . ARG A 1 108 ? -8.150 7.579 6.668 1.00 94.75 108 ARG A O 1
ATOM 894 N N . GLU A 1 109 ? -8.353 9.533 7.756 1.00 95.94 109 GLU A N 1
ATOM 895 C CA . GLU A 1 109 ? -9.260 10.176 6.798 1.00 95.94 109 GLU A CA 1
ATOM 896 C C . GLU A 1 109 ? -8.623 10.273 5.406 1.00 95.94 109 GLU A C 1
ATOM 898 O O . GLU A 1 109 ? -9.164 9.717 4.449 1.00 95.94 109 GLU A O 1
ATOM 903 N N . TYR A 1 110 ? -7.433 10.873 5.302 1.00 97.81 110 TYR A N 1
ATOM 904 C CA . TYR A 1 110 ? -6.734 11.004 4.020 1.00 97.81 110 TYR A CA 1
ATOM 905 C C . TYR A 1 110 ? -6.329 9.656 3.425 1.00 97.81 110 TYR A C 1
ATOM 907 O O . TYR A 1 110 ? -6.473 9.443 2.220 1.00 97.81 110 TYR A O 1
ATOM 915 N N . ALA A 1 111 ? -5.869 8.720 4.260 1.00 97.94 111 ALA A N 1
ATOM 916 C CA . ALA A 1 111 ? -5.523 7.384 3.800 1.00 97.94 111 ALA A CA 1
ATOM 917 C C . ALA A 1 111 ? -6.740 6.650 3.225 1.00 97.94 111 ALA A C 1
ATOM 919 O O . ALA A 1 111 ? -6.654 6.084 2.139 1.00 97.94 111 ALA A O 1
ATOM 920 N N . LEU A 1 112 ? -7.891 6.696 3.903 1.00 97.69 112 LEU A N 1
ATOM 921 C CA . LEU A 1 112 ? -9.121 6.078 3.403 1.00 97.69 112 LEU A CA 1
ATOM 922 C C . LEU A 1 112 ? -9.663 6.759 2.147 1.00 97.69 112 LEU A C 1
ATOM 924 O O . LEU A 1 112 ? -10.193 6.066 1.282 1.00 97.69 112 LEU A O 1
ATOM 928 N N . SER A 1 113 ? -9.505 8.077 2.027 1.00 98.12 113 SER A N 1
ATOM 929 C CA . SER A 1 113 ? -9.878 8.817 0.819 1.00 98.12 113 SER A CA 1
ATOM 930 C C . SER A 1 113 ? -9.061 8.353 -0.396 1.00 98.12 113 SER A C 1
ATOM 932 O O . SER A 1 113 ? -9.622 8.005 -1.436 1.00 98.12 113 SER A O 1
ATOM 934 N N . ALA A 1 114 ? -7.739 8.214 -0.244 1.00 98.12 114 ALA A N 1
ATOM 935 C CA . ALA A 1 114 ? -6.871 7.642 -1.278 1.00 98.12 114 ALA A CA 1
ATOM 936 C C . ALA A 1 114 ? -7.174 6.162 -1.576 1.00 98.12 114 ALA A C 1
ATOM 938 O O . ALA A 1 114 ? -7.076 5.722 -2.720 1.00 98.12 114 ALA A O 1
ATOM 939 N N . LEU A 1 115 ? -7.595 5.402 -0.563 1.00 98.19 115 LEU A N 1
ATOM 940 C CA . LEU A 1 115 ? -7.989 3.995 -0.673 1.00 98.19 115 LEU A CA 1
ATOM 941 C C . LEU A 1 115 ? -9.446 3.794 -1.123 1.00 98.19 115 LEU A C 1
ATOM 943 O O . LEU A 1 115 ? -9.936 2.668 -1.083 1.00 98.19 115 LEU A O 1
ATOM 947 N N . ALA A 1 116 ? -10.158 4.838 -1.562 1.00 97.38 116 ALA A N 1
ATOM 948 C CA . ALA A 1 116 ? -11.524 4.696 -2.071 1.00 97.38 116 ALA A CA 1
ATOM 949 C C . ALA A 1 116 ? -11.588 3.860 -3.365 1.00 97.38 116 ALA A C 1
ATOM 951 O O . ALA A 1 116 ? -12.590 3.196 -3.628 1.00 97.38 116 ALA A O 1
ATOM 952 N N . LYS A 1 117 ? -10.511 3.877 -4.163 1.00 96.31 117 LYS A N 1
ATOM 953 C CA . LYS A 1 117 ? -10.365 3.141 -5.430 1.00 96.31 117 LYS A CA 1
ATOM 954 C C . LYS A 1 117 ? -9.018 2.402 -5.463 1.00 96.31 117 LYS A C 1
ATOM 956 O O . LYS A 1 117 ? -8.153 2.737 -6.269 1.00 96.31 117 LYS A O 1
ATOM 961 N N . PRO A 1 118 ? -8.804 1.400 -4.592 1.00 95.69 118 PRO A N 1
ATOM 962 C CA . PRO A 1 118 ? -7.480 0.812 -4.381 1.00 95.69 118 PRO A CA 1
ATOM 963 C C . PRO A 1 118 ? -6.931 0.109 -5.635 1.00 95.69 118 PRO A C 1
ATOM 965 O O . PRO A 1 118 ? -5.722 0.050 -5.834 1.00 95.69 118 PRO A O 1
ATOM 968 N N . ASN A 1 119 ? -7.801 -0.377 -6.525 1.00 97.25 119 ASN A N 1
ATOM 969 C CA . ASN A 1 119 ? -7.401 -1.018 -7.784 1.00 97.25 119 ASN A CA 1
ATOM 970 C C . ASN A 1 119 ? -6.890 -0.038 -8.852 1.00 97.25 119 ASN A C 1
ATOM 972 O O . ASN A 1 119 ? -6.286 -0.478 -9.825 1.00 97.25 119 ASN A O 1
ATOM 976 N N . GLU A 1 120 ? -7.102 1.269 -8.671 1.00 97.50 120 GLU A N 1
ATOM 977 C CA . GLU A 1 120 ? -6.587 2.321 -9.561 1.00 97.50 120 GLU A CA 1
ATOM 978 C C . GLU A 1 120 ? -5.204 2.835 -9.115 1.00 97.50 120 GLU A C 1
ATOM 980 O O . GLU A 1 120 ? -4.674 3.772 -9.708 1.00 97.50 120 GLU A O 1
ATOM 985 N N . ILE A 1 121 ? -4.618 2.230 -8.073 1.00 98.06 121 ILE A N 1
ATOM 986 C CA . ILE A 1 121 ? -3.291 2.566 -7.545 1.00 98.06 121 ILE A CA 1
ATOM 987 C C . ILE A 1 121 ? -2.402 1.324 -7.435 1.00 98.06 121 ILE A C 1
ATOM 989 O O . ILE A 1 121 ? -2.870 0.175 -7.391 1.00 98.06 121 ILE A O 1
ATOM 993 N N . SER A 1 122 ? -1.094 1.560 -7.377 1.00 97.56 122 SER A N 1
ATOM 994 C CA . SER A 1 122 ? -0.099 0.519 -7.163 1.00 97.56 122 SER A CA 1
ATOM 995 C C . SER A 1 122 ? -0.285 -0.140 -5.796 1.00 97.56 122 SER A C 1
ATOM 997 O O . SER A 1 122 ? -0.565 0.508 -4.785 1.00 97.56 122 SER A O 1
ATOM 999 N N . LEU A 1 123 ? -0.099 -1.461 -5.760 1.00 97.75 123 LEU A N 1
ATOM 1000 C CA . LEU A 1 123 ? -0.237 -2.246 -4.535 1.00 97.75 123 LEU A CA 1
ATOM 1001 C C . LEU A 1 123 ? 0.739 -1.787 -3.439 1.00 97.75 123 LEU A C 1
ATOM 1003 O O . LEU A 1 123 ? 0.404 -1.819 -2.261 1.00 97.75 123 LEU A O 1
ATOM 1007 N N . GLU A 1 124 ? 1.938 -1.331 -3.808 1.00 97.31 124 GLU A N 1
ATOM 1008 C CA . GLU A 1 124 ? 2.893 -0.776 -2.845 1.00 97.31 124 GLU A CA 1
ATOM 1009 C C . GLU A 1 124 ? 2.310 0.439 -2.110 1.00 97.31 124 GLU A C 1
ATOM 1011 O O . GLU A 1 124 ? 2.348 0.485 -0.881 1.00 97.31 124 GLU A O 1
ATOM 1016 N N . ILE A 1 125 ? 1.712 1.385 -2.842 1.00 98.19 125 ILE A N 1
ATOM 1017 C CA . ILE A 1 125 ? 1.090 2.572 -2.246 1.00 98.19 125 ILE A CA 1
ATOM 1018 C C . ILE A 1 125 ? -0.150 2.206 -1.432 1.00 98.19 125 ILE A C 1
ATOM 1020 O O . ILE A 1 125 ? -0.348 2.767 -0.356 1.00 98.19 125 ILE A O 1
ATOM 1024 N N . GLU A 1 126 ? -0.947 1.232 -1.876 1.00 98.38 126 GLU A N 1
ATOM 1025 C CA . GLU A 1 126 ? -2.055 0.702 -1.074 1.00 98.38 126 GLU A CA 1
ATOM 1026 C C . GLU A 1 126 ? -1.568 0.168 0.288 1.00 98.38 126 GLU A C 1
ATOM 1028 O O . GLU A 1 126 ? -2.096 0.554 1.335 1.00 98.38 126 GLU A O 1
ATOM 1033 N N . LEU A 1 127 ? -0.544 -0.692 0.291 1.00 97.62 127 LEU A N 1
ATOM 1034 C CA . LEU A 1 127 ? 0.006 -1.308 1.505 1.00 97.62 127 LEU A CA 1
ATOM 1035 C C . LEU A 1 127 ? 0.598 -0.267 2.466 1.00 97.62 127 LEU A C 1
ATOM 1037 O O . LEU A 1 127 ? 0.415 -0.367 3.683 1.00 97.62 127 LEU A O 1
ATOM 1041 N N . GLU A 1 128 ? 1.274 0.742 1.922 1.00 96.94 128 GLU A N 1
ATOM 1042 C CA . GLU A 1 128 ? 1.802 1.884 2.667 1.00 96.94 128 GLU A CA 1
ATOM 1043 C C . GLU A 1 128 ? 0.680 2.735 3.292 1.00 96.94 128 GLU A C 1
ATOM 1045 O O . GLU A 1 128 ? 0.713 3.030 4.490 1.00 96.94 128 GLU A O 1
ATOM 1050 N N . LEU A 1 129 ? -0.366 3.070 2.526 1.00 97.81 129 LEU A N 1
ATOM 1051 C CA . LEU A 1 129 ? -1.523 3.830 3.015 1.00 97.81 129 LEU A CA 1
ATOM 1052 C C . LEU A 1 129 ? -2.296 3.085 4.105 1.00 97.81 129 LEU A C 1
ATOM 1054 O O . LEU A 1 129 ? -2.725 3.701 5.080 1.00 97.81 129 LEU A O 1
ATOM 1058 N N . ILE A 1 130 ? -2.428 1.759 4.013 1.00 96.88 130 ILE A N 1
ATOM 1059 C CA . ILE A 1 130 ? -3.055 0.944 5.069 1.00 96.88 130 ILE A CA 1
ATOM 1060 C C . ILE A 1 130 ? -2.300 1.059 6.399 1.00 96.88 130 ILE A C 1
ATOM 1062 O O . ILE A 1 130 ? -2.917 0.985 7.468 1.00 96.88 130 ILE A O 1
ATOM 1066 N N . GLY A 1 131 ? -0.987 1.303 6.355 1.00 94.38 131 GLY A 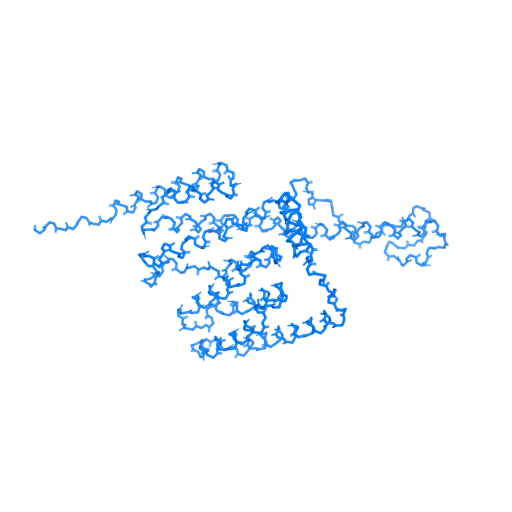N 1
ATOM 1067 C CA . GLY A 1 131 ? -0.183 1.640 7.531 1.00 94.38 131 GLY A CA 1
ATOM 1068 C C . GLY A 1 131 ? -0.654 2.907 8.255 1.00 94.38 131 GLY A C 1
ATOM 1069 O O . GLY A 1 131 ? -0.429 3.034 9.456 1.00 94.38 131 GLY A O 1
ATOM 1070 N N . HIS A 1 132 ? -1.361 3.799 7.559 1.00 94.81 132 HIS A N 1
ATOM 1071 C CA . HIS A 1 132 ? -1.955 5.025 8.095 1.00 94.81 132 HIS A CA 1
ATOM 1072 C C . HIS A 1 132 ? -3.449 4.893 8.424 1.00 94.81 132 HIS A C 1
ATOM 1074 O O . HIS A 1 132 ? -3.990 5.711 9.166 1.00 94.81 132 HIS A O 1
ATOM 1080 N N . VAL A 1 133 ? -4.111 3.816 7.987 1.00 93.62 133 VAL A N 1
ATOM 1081 C CA . VAL A 1 133 ? -5.459 3.424 8.445 1.00 93.62 133 VAL A CA 1
ATOM 1082 C C . VAL A 1 133 ? -5.356 2.689 9.787 1.00 93.62 133 VAL A C 1
ATOM 1084 O O . VAL A 1 133 ? -5.866 1.581 9.972 1.00 93.62 133 VAL A O 1
ATOM 1087 N N . MET A 1 134 ? -4.608 3.244 10.737 1.00 74.06 134 MET A N 1
ATOM 1088 C CA . MET A 1 134 ? -4.533 2.707 12.090 1.00 74.06 134 MET A CA 1
ATOM 1089 C C . MET A 1 134 ? -5.592 3.385 12.945 1.00 74.06 134 MET A C 1
ATOM 1091 O O . MET A 1 134 ? -5.506 4.576 13.232 1.00 74.06 134 MET A O 1
ATOM 1095 N N . THR A 1 135 ? -6.582 2.614 13.393 1.00 64.62 135 THR A N 1
ATOM 1096 C CA . THR A 1 135 ? -7.385 3.050 14.529 1.00 64.62 135 THR A CA 1
ATOM 1097 C C . THR A 1 135 ? -6.540 2.888 15.783 1.00 64.62 135 THR A C 1
ATOM 1099 O O . THR A 1 135 ? -5.955 1.829 16.030 1.00 64.62 135 THR A O 1
ATOM 1102 N N . ASP A 1 136 ? -6.477 3.942 16.583 1.00 66.00 136 ASP A N 1
ATOM 1103 C CA . ASP A 1 136 ? -5.952 3.860 17.930 1.00 66.00 136 ASP A CA 1
ATOM 1104 C C . ASP A 1 136 ? -6.916 3.011 18.769 1.00 66.00 136 ASP A C 1
ATOM 1106 O O . ASP A 1 136 ? -7.889 3.504 19.333 1.00 66.00 136 ASP A O 1
ATOM 1110 N N . MET A 1 137 ? -6.731 1.689 18.715 1.00 65.62 137 MET A N 1
ATOM 1111 C CA . MET A 1 137 ? -7.624 0.692 19.317 1.00 65.62 137 MET A CA 1
ATOM 1112 C C . MET A 1 137 ? -7.421 0.534 20.829 1.00 65.62 137 MET A C 1
ATOM 1114 O O . MET A 1 137 ? -8.158 -0.235 21.450 1.00 65.62 137 MET A O 1
ATOM 1118 N N . ILE A 1 138 ? -6.393 1.174 21.399 1.00 62.62 138 ILE A N 1
ATOM 1119 C CA . ILE A 1 138 ? -5.916 0.901 22.763 1.00 62.62 138 ILE A CA 1
ATOM 1120 C C . ILE A 1 138 ? -5.944 2.162 23.646 1.00 62.62 138 ILE A C 1
ATOM 1122 O O . ILE A 1 138 ? -5.753 2.054 24.855 1.00 62.62 138 ILE A O 1
ATOM 1126 N N . THR A 1 139 ? -6.241 3.349 23.111 1.00 72.81 139 THR A N 1
ATOM 1127 C CA . THR A 1 139 ? -6.394 4.536 23.962 1.00 72.81 139 THR A CA 1
ATOM 1128 C C . THR A 1 139 ? -7.766 4.633 24.630 1.00 72.81 139 THR A C 1
ATOM 1130 O O . THR A 1 139 ? -8.768 4.144 24.109 1.00 72.81 139 THR A O 1
ATOM 1133 N N . PRO A 1 140 ? -7.863 5.336 25.775 1.00 73.38 140 PRO A N 1
ATOM 1134 C CA . PRO A 1 140 ? -9.146 5.636 26.417 1.00 73.38 140 PRO A CA 1
ATOM 1135 C C . PRO A 1 140 ? -10.155 6.345 25.501 1.00 73.38 140 PRO A C 1
ATOM 1137 O O . PRO A 1 140 ? -11.353 6.302 25.760 1.00 73.38 140 PRO A O 1
ATOM 1140 N N . ARG A 1 141 ? -9.679 6.994 24.428 1.00 77.62 141 ARG A N 1
ATOM 1141 C CA . ARG A 1 141 ? -10.500 7.706 23.437 1.00 77.62 141 ARG A CA 1
ATOM 1142 C C . ARG A 1 141 ? -10.777 6.890 22.175 1.00 77.62 141 ARG A C 1
ATOM 1144 O O . ARG A 1 141 ? -11.286 7.440 21.199 1.00 77.62 141 ARG A O 1
ATOM 1151 N N . SER A 1 142 ? -10.447 5.596 22.167 1.00 83.88 142 SER A N 1
ATOM 1152 C CA . SER A 1 142 ? -10.826 4.718 21.066 1.00 83.88 142 SER A CA 1
ATOM 1153 C C . SER A 1 142 ? -12.335 4.795 20.819 1.00 83.88 142 SER A C 1
ATOM 1155 O O . SER A 1 142 ? -13.103 4.789 21.783 1.00 83.88 142 SER A O 1
ATOM 1157 N N . PRO A 1 143 ? -12.782 4.753 19.553 1.00 88.38 143 PRO A N 1
ATOM 1158 C CA . PRO A 1 143 ? -14.202 4.685 19.236 1.00 88.38 143 PRO A CA 1
ATOM 1159 C C . PRO A 1 143 ? -14.859 3.490 19.943 1.00 88.38 143 PRO A C 1
ATOM 1161 O O . PRO A 1 143 ? -14.240 2.430 20.134 1.00 88.38 143 PRO A O 1
ATOM 1164 N N . THR A 1 144 ? -16.118 3.672 20.325 1.00 90.81 144 THR A N 1
ATOM 1165 C CA . THR A 1 144 ? -16.989 2.667 20.945 1.00 90.81 144 THR A CA 1
ATOM 1166 C C . THR A 1 144 ? -18.338 2.645 20.223 1.00 90.81 144 THR A C 1
ATOM 1168 O O . THR A 1 144 ? -18.588 3.463 19.337 1.00 90.81 144 THR A O 1
ATOM 1171 N N . GLY A 1 145 ? -19.196 1.674 20.553 1.00 92.38 145 GLY A N 1
ATOM 1172 C CA . GLY A 1 145 ? -20.544 1.587 19.986 1.00 92.38 145 GLY A CA 1
ATOM 1173 C C . GLY A 1 145 ? -20.548 1.519 18.456 1.00 92.38 145 GLY A C 1
ATOM 1174 O O . GLY A 1 145 ? -19.745 0.801 17.859 1.00 92.38 145 GLY A O 1
ATOM 1175 N N . GLN A 1 146 ? -21.447 2.277 17.828 1.00 94.75 146 GLN A N 1
ATOM 1176 C CA . GLN A 1 146 ? -21.650 2.242 16.379 1.00 94.75 146 GLN A CA 1
ATOM 1177 C C . GLN A 1 146 ? -20.447 2.774 15.588 1.00 94.75 146 GLN A C 1
ATOM 1179 O O . GLN A 1 146 ? -20.066 2.174 14.583 1.00 94.75 146 GLN A O 1
ATOM 1184 N N . ASP A 1 147 ? -19.793 3.833 16.069 1.00 92.00 147 ASP A N 1
ATOM 1185 C CA . ASP A 1 147 ? -18.596 4.392 15.429 1.00 92.00 147 ASP A CA 1
ATOM 1186 C C . ASP A 1 147 ? -17.466 3.365 15.356 1.00 92.00 147 ASP A C 1
ATOM 1188 O O . ASP A 1 147 ? -16.724 3.299 14.371 1.00 92.00 147 ASP A O 1
ATOM 1192 N N . TRP A 1 148 ? -17.335 2.536 16.396 1.00 92.81 148 TRP A N 1
ATOM 1193 C CA . TRP A 1 148 ? -16.361 1.453 16.397 1.00 92.81 148 TRP A CA 1
ATOM 1194 C C . TRP A 1 148 ? -16.677 0.392 15.351 1.00 92.81 148 TRP A C 1
ATOM 1196 O O . TRP A 1 148 ? -15.772 -0.012 14.625 1.00 92.81 148 TRP A O 1
ATOM 1206 N N . ILE A 1 149 ? -17.940 -0.027 15.251 1.00 94.62 149 ILE A N 1
ATOM 1207 C CA . ILE A 1 149 ? -18.377 -1.027 14.270 1.00 94.62 149 ILE A CA 1
ATOM 1208 C C . ILE A 1 149 ? -18.033 -0.548 12.858 1.00 94.62 149 ILE A C 1
ATOM 1210 O O . ILE A 1 149 ? -17.318 -1.242 12.137 1.00 94.62 149 ILE A O 1
ATOM 1214 N N . GLN A 1 150 ? -18.428 0.679 12.505 1.00 94.31 150 GLN A N 1
ATOM 1215 C CA . GLN A 1 150 ? -18.165 1.247 11.178 1.00 94.31 150 GLN A CA 1
ATOM 1216 C C . GLN A 1 150 ? -16.665 1.341 10.874 1.00 94.31 150 GLN A C 1
ATOM 1218 O O . GLN A 1 150 ? -16.209 0.975 9.787 1.00 94.31 150 GLN A O 1
ATOM 1223 N N . ARG A 1 151 ? -15.863 1.791 11.849 1.00 93.81 151 ARG A N 1
ATOM 1224 C CA . ARG A 1 151 ? -14.407 1.882 11.682 1.00 93.81 151 ARG A CA 1
ATOM 1225 C C . ARG A 1 151 ? -13.758 0.512 11.534 1.00 93.81 151 ARG A C 1
ATOM 1227 O O . ARG A 1 151 ? -12.963 0.334 10.618 1.00 93.81 151 ARG A O 1
ATOM 1234 N N . ARG A 1 152 ? -14.103 -0.452 12.393 1.00 94.56 152 ARG A N 1
ATOM 1235 C CA . ARG A 1 152 ? -13.588 -1.828 12.332 1.00 94.56 152 ARG A CA 1
ATOM 1236 C C . ARG A 1 152 ? -13.884 -2.459 10.980 1.00 94.56 152 ARG A C 1
ATOM 1238 O O . ARG A 1 152 ? -12.961 -2.995 10.374 1.00 94.56 152 ARG A O 1
ATOM 1245 N N . MET A 1 153 ? -15.137 -2.388 10.530 1.00 95.56 153 MET A N 1
ATOM 1246 C CA . MET A 1 153 ? -15.569 -2.951 9.251 1.00 95.56 153 MET A CA 1
ATOM 1247 C C . MET A 1 153 ? -14.709 -2.406 8.115 1.00 95.56 153 MET A C 1
ATOM 1249 O O . MET A 1 153 ? -14.060 -3.179 7.413 1.00 95.56 153 MET A O 1
ATOM 1253 N N . LYS A 1 154 ? -14.608 -1.074 8.004 1.00 95.94 154 LYS A N 1
ATOM 1254 C CA . LYS A 1 154 ? -13.832 -0.456 6.927 1.00 95.94 154 LYS A CA 1
ATOM 1255 C C . LYS A 1 154 ? -12.343 -0.792 7.004 1.00 95.94 154 LYS A C 1
ATOM 1257 O O . LYS A 1 154 ? -11.717 -1.089 5.992 1.00 95.94 154 LYS A O 1
ATOM 1262 N N . ASP A 1 155 ? -11.776 -0.763 8.206 1.00 95.31 155 ASP A N 1
ATOM 1263 C CA . ASP A 1 155 ? -10.350 -0.993 8.432 1.00 95.31 155 ASP A CA 1
ATOM 1264 C C . ASP A 1 155 ? -9.937 -2.450 8.166 1.00 95.31 155 ASP A C 1
ATOM 1266 O O . ASP A 1 155 ? -8.795 -2.696 7.763 1.00 95.31 155 ASP A O 1
ATOM 1270 N N . VAL A 1 156 ? -10.829 -3.412 8.420 1.00 96.31 156 VAL A N 1
ATOM 1271 C CA . VAL A 1 156 ? -10.610 -4.828 8.098 1.00 96.31 156 VAL A CA 1
ATOM 1272 C C . VAL A 1 156 ? -10.831 -5.096 6.616 1.00 96.31 156 VAL A C 1
ATOM 1274 O O . VAL A 1 156 ? -10.000 -5.774 6.018 1.00 96.31 156 VAL A O 1
ATOM 1277 N N . GLU A 1 157 ? -11.861 -4.504 6.010 1.00 97.12 157 GLU A N 1
ATOM 1278 C CA . GLU A 1 157 ? -12.127 -4.598 4.572 1.00 97.12 157 GLU A CA 1
ATOM 1279 C C . GLU A 1 157 ? -10.899 -4.184 3.744 1.00 97.12 157 GLU A C 1
ATOM 1281 O O . GLU A 1 157 ? -10.394 -4.977 2.952 1.00 97.12 157 GLU A O 1
ATOM 1286 N N . VAL A 1 158 ? -10.342 -2.986 3.980 1.00 97.62 158 VAL A N 1
ATOM 1287 C CA . VAL A 1 158 ? -9.176 -2.505 3.210 1.00 97.62 158 VAL A CA 1
ATOM 1288 C C . VAL A 1 158 ? -7.933 -3.377 3.421 1.00 97.62 158 VAL A C 1
ATOM 1290 O O . VAL A 1 158 ? -7.146 -3.575 2.499 1.00 97.62 158 VAL A O 1
ATOM 1293 N N . ARG A 1 159 ? -7.756 -3.950 4.620 1.00 97.69 159 ARG A N 1
ATOM 1294 C CA . ARG A 1 159 ? -6.626 -4.844 4.922 1.00 97.69 159 ARG A CA 1
ATOM 1295 C C . ARG A 1 159 ? -6.747 -6.182 4.215 1.00 97.69 159 ARG A C 1
ATOM 1297 O O . ARG A 1 159 ? -5.751 -6.664 3.685 1.00 97.69 159 ARG A O 1
ATOM 1304 N N . LEU A 1 160 ? -7.934 -6.782 4.233 1.00 98.00 160 LEU A N 1
ATOM 1305 C CA . LEU A 1 160 ? -8.185 -8.053 3.561 1.00 98.00 160 LEU A CA 1
ATOM 1306 C C . LEU A 1 160 ? -8.135 -7.895 2.042 1.00 98.00 160 LEU A C 1
ATOM 1308 O O . LEU A 1 160 ? -7.556 -8.747 1.375 1.00 98.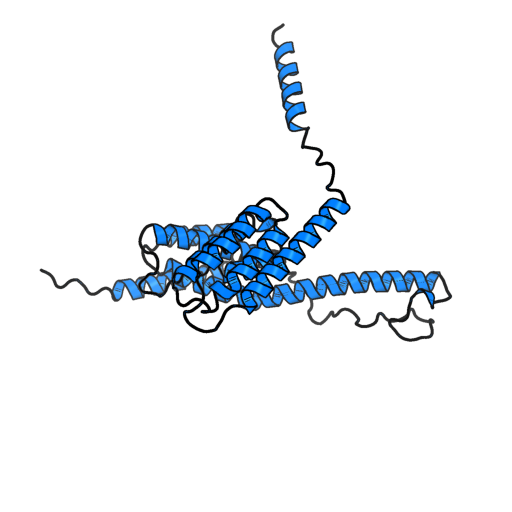00 160 LEU A O 1
ATOM 1312 N N . HIS A 1 161 ? -8.622 -6.772 1.509 1.00 98.06 161 HIS A N 1
ATOM 1313 C CA . HIS A 1 161 ? -8.469 -6.428 0.098 1.00 98.06 161 HIS A CA 1
ATOM 1314 C C . HIS A 1 161 ? -6.996 -6.388 -0.331 1.00 98.06 161 HIS A C 1
ATOM 1316 O O . HIS A 1 161 ? -6.606 -7.098 -1.259 1.00 98.06 161 HIS A O 1
ATOM 1322 N N . ALA A 1 162 ? -6.154 -5.628 0.376 1.00 98.06 162 ALA A N 1
ATOM 1323 C CA . ALA A 1 162 ? -4.731 -5.550 0.054 1.00 98.06 162 ALA A CA 1
ATOM 1324 C C . ALA A 1 162 ? -3.993 -6.872 0.292 1.00 98.06 162 ALA A C 1
ATOM 1326 O O . ALA A 1 162 ? -3.094 -7.213 -0.474 1.00 98.06 162 ALA A O 1
ATOM 1327 N N . TRP A 1 163 ? -4.371 -7.635 1.328 1.00 98.00 163 TRP A N 1
ATOM 1328 C CA . TRP A 1 163 ? -3.827 -8.976 1.552 1.00 98.00 163 TRP A CA 1
ATOM 1329 C C . TRP A 1 163 ? -4.131 -9.860 0.343 1.00 98.00 163 TRP A C 1
ATOM 1331 O O . TRP A 1 163 ? -3.201 -10.417 -0.235 1.00 98.00 163 TRP A O 1
ATOM 1341 N N . LYS A 1 164 ? -5.393 -9.912 -0.093 1.00 97.62 164 LYS A N 1
ATOM 1342 C CA . LYS A 1 164 ? -5.805 -10.680 -1.267 1.00 97.62 164 LYS A CA 1
ATOM 1343 C C . LYS A 1 164 ? -5.035 -10.260 -2.519 1.00 97.62 164 LYS A C 1
ATOM 1345 O O . LYS A 1 164 ? -4.444 -11.106 -3.182 1.00 97.62 164 LYS A O 1
ATOM 1350 N N . ARG A 1 165 ? -4.979 -8.958 -2.823 1.00 97.75 165 ARG A N 1
ATOM 1351 C CA . ARG A 1 165 ? -4.203 -8.463 -3.973 1.00 97.75 165 ARG A CA 1
ATOM 1352 C C . ARG A 1 165 ? -2.749 -8.899 -3.890 1.00 97.75 165 ARG A C 1
ATOM 1354 O O . ARG A 1 165 ? -2.210 -9.374 -4.879 1.00 97.75 165 ARG A O 1
ATOM 1361 N N . LEU A 1 166 ? -2.131 -8.774 -2.718 1.00 97.88 166 LEU A N 1
ATOM 1362 C CA . LEU A 1 166 ? -0.747 -9.169 -2.488 1.00 97.88 166 LEU A CA 1
ATOM 1363 C C . LEU A 1 166 ? -0.511 -10.664 -2.703 1.00 97.88 166 LEU A C 1
ATOM 1365 O O . LEU A 1 166 ? 0.494 -11.023 -3.308 1.00 97.88 166 LEU A O 1
ATOM 1369 N N . THR A 1 167 ? -1.407 -11.532 -2.236 1.00 97.00 167 THR A N 1
ATOM 1370 C CA . THR A 1 167 ? -1.293 -12.975 -2.484 1.00 97.00 167 THR A CA 1
ATOM 1371 C C . THR A 1 167 ? -1.517 -13.324 -3.948 1.00 97.00 167 THR A C 1
ATOM 1373 O O . THR A 1 167 ? -0.814 -14.187 -4.459 1.00 97.00 167 THR A O 1
ATOM 1376 N N . ASP A 1 168 ? -2.433 -12.630 -4.626 1.00 96.50 168 ASP A N 1
ATOM 1377 C CA . ASP A 1 168 ? -2.783 -12.903 -6.022 1.00 96.50 168 ASP A CA 1
ATOM 1378 C C . ASP A 1 168 ? -1.656 -12.496 -6.998 1.00 96.50 168 ASP A C 1
ATOM 1380 O O . ASP A 1 168 ? -1.477 -13.141 -8.029 1.00 96.50 168 ASP A O 1
ATOM 1384 N N . VAL A 1 169 ? -0.878 -11.446 -6.691 1.00 97.06 169 VAL A N 1
ATOM 1385 C CA . VAL A 1 169 ? 0.209 -10.961 -7.575 1.00 97.06 169 VAL A CA 1
ATOM 1386 C C . VAL A 1 169 ? 1.582 -11.584 -7.307 1.00 97.06 169 VAL A C 1
ATOM 1388 O O . VAL A 1 169 ? 2.503 -11.420 -8.116 1.00 97.06 169 VAL A O 1
ATOM 1391 N N . VAL A 1 170 ? 1.770 -12.248 -6.163 1.00 97.31 170 VAL A N 1
ATOM 1392 C CA . VAL A 1 170 ? 3.036 -12.927 -5.863 1.00 97.31 170 VAL A CA 1
ATOM 1393 C C . VAL A 1 170 ? 3.087 -14.226 -6.649 1.00 97.31 170 VAL A C 1
ATOM 1395 O O . VAL A 1 170 ? 2.283 -15.128 -6.440 1.00 97.31 170 VAL A O 1
ATOM 1398 N N . ASP A 1 171 ? 4.079 -14.339 -7.524 1.00 97.44 171 ASP A N 1
ATOM 1399 C CA . ASP A 1 171 ? 4.304 -15.545 -8.305 1.00 97.44 171 ASP A CA 1
ATOM 1400 C C . ASP A 1 171 ? 4.884 -16.645 -7.398 1.00 97.44 171 ASP A C 1
ATOM 1402 O O . ASP A 1 171 ? 6.006 -16.483 -6.891 1.00 97.44 171 ASP A O 1
ATOM 1406 N N . PRO A 1 172 ? 4.168 -17.766 -7.179 1.00 96.50 172 PRO A N 1
ATOM 1407 C CA . PRO A 1 172 ? 4.642 -18.842 -6.315 1.00 96.50 172 PRO A CA 1
ATOM 1408 C C . PRO A 1 172 ? 5.917 -19.508 -6.850 1.00 96.50 172 PRO A C 1
ATOM 1410 O O . PRO A 1 172 ? 6.712 -19.990 -6.044 1.00 96.50 172 PRO A O 1
ATOM 1413 N N . ASN A 1 173 ? 6.149 -19.466 -8.166 1.00 97.12 173 ASN A N 1
ATOM 1414 C CA . ASN A 1 173 ? 7.273 -20.116 -8.842 1.00 97.12 173 ASN A CA 1
ATOM 1415 C C . ASN A 1 173 ? 8.486 -19.193 -9.035 1.00 97.12 173 ASN A C 1
ATOM 1417 O O . ASN A 1 173 ? 9.487 -19.610 -9.613 1.00 97.12 173 ASN A O 1
ATOM 1421 N N . TRP A 1 174 ? 8.412 -17.938 -8.582 1.00 97.25 174 TRP A N 1
ATOM 1422 C CA . TRP A 1 174 ? 9.543 -17.017 -8.663 1.00 97.25 174 TRP A CA 1
ATOM 1423 C C . TRP A 1 174 ? 10.706 -17.476 -7.769 1.00 97.25 174 TRP A C 1
ATOM 1425 O O . TRP A 1 174 ? 10.521 -17.691 -6.567 1.00 97.25 174 TRP A O 1
ATOM 1435 N N . ASP A 1 175 ? 11.906 -17.564 -8.350 1.00 97.25 175 ASP A N 1
ATOM 1436 C CA . ASP A 1 175 ? 13.142 -17.943 -7.661 1.00 97.25 175 ASP A CA 1
ATOM 1437 C C . ASP A 1 175 ? 13.987 -16.699 -7.311 1.00 97.25 175 ASP A C 1
ATOM 1439 O O . ASP A 1 175 ? 14.425 -15.984 -8.216 1.00 97.25 175 ASP A O 1
ATOM 1443 N N . PRO A 1 176 ? 14.272 -16.432 -6.020 1.00 96.56 176 PRO A N 1
ATOM 1444 C CA . PRO A 1 176 ? 15.161 -15.341 -5.618 1.00 96.56 176 PRO A CA 1
ATOM 1445 C C . PRO A 1 176 ? 16.612 -15.502 -6.082 1.00 96.56 176 PRO A C 1
ATOM 1447 O O . PRO A 1 176 ? 17.356 -14.526 -6.040 1.00 96.56 176 PRO A O 1
ATOM 1450 N N . ASN A 1 177 ? 17.041 -16.697 -6.484 1.00 97.69 177 ASN A N 1
ATOM 1451 C CA . ASN A 1 177 ? 18.407 -16.929 -6.951 1.00 97.69 177 ASN A CA 1
ATOM 1452 C C . ASN A 1 177 ? 18.557 -16.713 -8.462 1.00 97.69 177 ASN A C 1
ATOM 1454 O O . ASN A 1 177 ? 19.680 -16.544 -8.939 1.00 97.69 177 ASN A O 1
ATOM 1458 N N . ASP A 1 178 ? 17.448 -16.640 -9.208 1.00 97.06 178 ASP A N 1
ATOM 1459 C CA . ASP A 1 178 ? 17.437 -16.330 -10.639 1.00 97.06 178 ASP A CA 1
ATOM 1460 C C . ASP A 1 178 ? 17.586 -14.816 -10.882 1.00 97.06 178 ASP A C 1
ATOM 1462 O O . ASP A 1 178 ? 16.708 -14.126 -11.408 1.00 97.06 178 ASP A O 1
ATOM 1466 N N . MET A 1 179 ? 18.718 -14.266 -10.446 1.00 97.56 179 MET A N 1
ATOM 1467 C CA . MET A 1 179 ? 18.994 -12.834 -10.527 1.00 97.56 179 MET A CA 1
ATOM 1468 C C . MET A 1 179 ? 19.179 -12.370 -11.986 1.00 97.56 179 MET A C 1
ATOM 1470 O O . MET A 1 179 ? 19.678 -13.124 -12.832 1.00 97.56 179 MET A O 1
ATOM 1474 N N . PRO A 1 180 ? 18.783 -11.129 -12.325 1.00 98.00 180 PRO A N 1
ATOM 1475 C CA . PRO A 1 180 ? 19.183 -10.510 -13.584 1.00 98.00 180 PRO A CA 1
ATOM 1476 C C . PRO A 1 180 ? 20.700 -10.293 -13.615 1.00 98.00 180 PRO A C 1
ATOM 1478 O O . PRO A 1 180 ? 21.343 -10.109 -12.579 1.00 98.00 180 PRO A O 1
ATOM 1481 N N . PHE A 1 181 ? 21.275 -10.271 -14.813 1.00 97.88 181 PHE A N 1
ATOM 1482 C CA . PHE A 1 181 ? 22.672 -9.898 -14.978 1.00 97.88 181 PHE A CA 1
ATOM 1483 C C . PHE A 1 181 ? 22.857 -8.413 -14.667 1.00 97.88 181 PHE A C 1
ATOM 1485 O O . PHE A 1 181 ? 22.090 -7.579 -15.148 1.00 97.88 181 PHE A O 1
ATOM 1492 N N . ILE A 1 182 ? 23.909 -8.085 -13.911 1.00 97.12 182 ILE A N 1
ATOM 1493 C CA . ILE A 1 182 ? 24.355 -6.695 -13.733 1.00 97.12 182 ILE A CA 1
ATOM 1494 C C . ILE A 1 182 ? 24.864 -6.154 -15.075 1.00 97.12 182 ILE A C 1
ATOM 1496 O O . ILE A 1 182 ? 24.456 -5.081 -15.503 1.00 97.12 182 ILE A O 1
ATOM 1500 N N . ASN A 1 183 ? 25.708 -6.939 -15.752 1.00 97.38 183 ASN A N 1
ATOM 1501 C CA . ASN A 1 183 ? 26.195 -6.678 -17.102 1.00 97.38 183 ASN A CA 1
ATOM 1502 C C . ASN A 1 183 ? 25.847 -7.876 -17.984 1.00 97.38 183 ASN A C 1
ATOM 1504 O O . ASN A 1 183 ? 26.251 -9.000 -17.677 1.00 97.38 183 ASN A O 1
ATOM 1508 N N . VAL A 1 184 ? 25.111 -7.640 -19.067 1.00 97.69 184 VAL A N 1
ATOM 1509 C CA . VAL A 1 184 ? 24.703 -8.704 -19.992 1.00 97.69 184 VAL A CA 1
ATOM 1510 C C . VAL A 1 184 ? 25.949 -9.263 -20.686 1.00 97.69 184 VAL A C 1
ATOM 1512 O O . VAL A 1 184 ? 26.766 -8.475 -21.175 1.00 97.69 184 VAL A O 1
ATOM 1515 N N . PRO A 1 185 ? 26.145 -10.595 -20.690 1.00 97.38 185 PRO A N 1
ATOM 1516 C CA . PRO A 1 185 ? 27.293 -11.202 -21.348 1.00 97.38 185 PRO A CA 1
ATOM 1517 C C . PRO A 1 185 ? 27.251 -10.944 -22.855 1.00 97.38 185 PRO A C 1
ATOM 1519 O O . PRO A 1 185 ? 26.180 -10.898 -23.461 1.00 97.38 185 PRO A O 1
ATOM 1522 N N . LEU A 1 186 ? 28.429 -10.785 -23.456 1.00 97.25 186 LEU A N 1
ATOM 1523 C CA . LEU A 1 186 ? 28.550 -10.650 -24.904 1.00 97.25 186 LEU A CA 1
ATOM 1524 C C . LEU A 1 186 ? 28.232 -11.980 -25.606 1.00 97.25 186 LEU A C 1
ATOM 1526 O O . LEU A 1 186 ? 28.524 -13.042 -25.043 1.00 97.25 186 LEU A O 1
ATOM 1530 N N . PRO A 1 187 ? 27.678 -11.948 -26.834 1.00 96.94 187 PRO A N 1
ATOM 1531 C CA . PRO A 1 187 ? 27.515 -13.151 -27.638 1.00 96.94 187 PRO A CA 1
ATOM 1532 C C . PRO A 1 187 ? 28.863 -13.860 -27.852 1.00 96.94 187 PRO A C 1
ATOM 1534 O O . PRO A 1 187 ? 29.892 -13.186 -27.989 1.00 96.94 187 PRO A O 1
ATOM 1537 N N . PRO A 1 188 ? 28.889 -15.203 -27.919 1.00 96.81 188 PRO A N 1
ATOM 1538 C CA . PRO A 1 188 ? 30.113 -15.948 -28.193 1.00 96.81 188 PRO A CA 1
ATOM 1539 C C . PRO A 1 188 ? 30.821 -15.443 -29.460 1.00 96.81 188 PRO A C 1
ATOM 1541 O O . PRO A 1 188 ? 30.200 -15.297 -30.510 1.00 96.81 188 PRO A O 1
ATOM 1544 N N . GLY A 1 189 ? 32.127 -15.182 -29.364 1.00 93.94 189 GLY A N 1
ATOM 1545 C CA . GLY A 1 189 ? 32.940 -14.679 -30.480 1.00 93.94 189 GLY A CA 1
ATOM 1546 C C . GLY A 1 189 ? 33.017 -13.151 -30.602 1.00 93.94 189 GLY A C 1
ATOM 1547 O O . GLY A 1 189 ? 33.733 -12.658 -31.470 1.00 93.94 189 GLY A O 1
ATOM 1548 N N . VAL A 1 190 ? 32.339 -12.393 -29.735 1.00 96.00 190 VAL A N 1
ATOM 1549 C CA . VAL A 1 190 ? 32.509 -10.935 -29.631 1.00 96.00 190 VAL A CA 1
ATOM 1550 C C . VAL A 1 190 ? 33.565 -10.609 -28.572 1.00 96.00 190 VAL A C 1
ATOM 1552 O O . VAL A 1 190 ? 33.401 -10.935 -27.398 1.00 96.00 190 VAL A O 1
ATOM 1555 N N . GLU A 1 191 ? 34.644 -9.939 -28.974 1.00 96.00 191 GLU A N 1
ATOM 1556 C CA . GLU A 1 191 ? 35.663 -9.428 -28.051 1.00 96.00 191 GLU A CA 1
ATOM 1557 C C . GLU A 1 191 ? 35.172 -8.165 -27.326 1.00 96.00 191 GLU A C 1
ATOM 1559 O O . GLU A 1 191 ? 34.571 -7.279 -27.938 1.00 96.00 191 GLU A O 1
ATOM 1564 N N . GLY A 1 192 ? 35.460 -8.052 -26.026 1.00 94.56 192 GLY A N 1
ATOM 1565 C CA . GLY A 1 192 ? 35.143 -6.862 -25.238 1.00 94.56 192 GLY A CA 1
ATOM 1566 C C . GLY A 1 192 ? 34.776 -7.162 -23.788 1.00 94.56 192 GLY A C 1
ATOM 1567 O O . GLY A 1 192 ? 35.072 -8.232 -23.259 1.00 94.56 192 GLY A O 1
ATOM 1568 N N . ILE A 1 193 ? 34.130 -6.189 -23.143 1.00 96.19 193 ILE A N 1
ATOM 1569 C CA . ILE A 1 193 ? 33.623 -6.297 -21.770 1.00 96.19 193 ILE A CA 1
ATOM 1570 C C . ILE A 1 193 ? 32.094 -6.391 -21.772 1.00 96.19 193 ILE A C 1
ATOM 1572 O O . ILE A 1 193 ? 31.421 -5.675 -22.516 1.00 96.19 193 ILE A O 1
ATOM 1576 N N . SER A 1 194 ? 31.536 -7.249 -20.916 1.00 96.25 194 SER A N 1
ATOM 1577 C CA . SER A 1 194 ? 30.087 -7.332 -20.699 1.00 96.25 194 SER A CA 1
ATOM 1578 C C . SER A 1 194 ? 29.514 -5.958 -20.349 1.00 96.25 194 SER A C 1
ATOM 1580 O O . SER A 1 194 ? 30.089 -5.234 -19.536 1.00 96.25 194 SER A O 1
ATOM 1582 N N . GLY A 1 195 ? 28.370 -5.606 -20.937 1.00 93.88 195 GLY A N 1
ATOM 1583 C CA . GLY A 1 195 ? 27.750 -4.291 -20.751 1.00 93.88 195 GLY A CA 1
ATOM 1584 C C . GLY A 1 195 ? 28.297 -3.177 -21.655 1.00 93.88 195 GLY A C 1
ATOM 1585 O O . GLY A 1 195 ? 27.844 -2.040 -21.538 1.00 93.88 195 GLY A O 1
ATOM 1586 N N . MET A 1 196 ? 29.227 -3.458 -22.580 1.00 96.50 196 MET A N 1
ATOM 1587 C CA . MET A 1 196 ? 29.603 -2.472 -23.606 1.00 96.50 196 MET A CA 1
ATOM 1588 C C . MET A 1 196 ? 28.418 -2.124 -24.519 1.00 96.50 196 MET A C 1
ATOM 1590 O O . MET A 1 196 ? 27.459 -2.887 -24.643 1.00 96.50 196 MET A O 1
ATOM 1594 N N . SER A 1 197 ? 28.501 -0.970 -25.185 1.00 97.19 197 SER A N 1
ATOM 1595 C CA . SER A 1 197 ? 27.467 -0.509 -26.117 1.00 97.19 197 SER A CA 1
ATOM 1596 C C . SER A 1 197 ? 27.283 -1.496 -27.282 1.00 97.19 197 SER A C 1
ATOM 1598 O O . SER A 1 197 ? 28.277 -1.847 -27.924 1.00 97.19 197 SER A O 1
ATOM 1600 N N . PRO A 1 198 ? 26.042 -1.882 -27.645 1.00 97.44 198 PRO A N 1
ATOM 1601 C CA . PRO A 1 198 ? 25.791 -2.737 -28.811 1.00 97.44 198 PRO A CA 1
ATOM 1602 C C . PRO A 1 198 ? 26.367 -2.181 -30.118 1.00 97.44 198 PRO A C 1
ATOM 1604 O O . PRO A 1 198 ? 26.807 -2.933 -30.986 1.00 97.44 198 PRO A O 1
ATOM 1607 N N . LYS A 1 199 ? 26.461 -0.848 -30.240 1.00 97.62 199 LYS A N 1
ATOM 1608 C CA . LYS A 1 199 ? 27.050 -0.170 -31.409 1.00 97.62 199 LYS A CA 1
ATOM 1609 C C . LYS A 1 199 ? 28.511 -0.552 -31.659 1.00 97.62 199 LYS A C 1
ATOM 1611 O O . LYS A 1 199 ? 28.987 -0.409 -32.781 1.00 97.62 199 LYS A O 1
ATOM 1616 N N . SER A 1 200 ? 29.214 -1.037 -30.640 1.00 97.06 200 SER A N 1
ATOM 1617 C CA . SER A 1 200 ? 30.602 -1.485 -30.744 1.00 97.06 200 SER A CA 1
ATOM 1618 C C . SER A 1 200 ? 30.742 -2.906 -31.315 1.00 97.06 200 SER A C 1
ATOM 1620 O O . SER A 1 200 ? 31.840 -3.285 -31.716 1.00 97.06 200 SER A O 1
ATOM 1622 N N . ILE A 1 201 ? 29.654 -3.683 -31.408 1.00 97.81 201 ILE A N 1
ATOM 1623 C CA . ILE A 1 201 ? 29.644 -5.005 -32.051 1.00 97.81 201 ILE A CA 1
ATOM 1624 C C . ILE A 1 201 ? 29.541 -4.807 -33.562 1.00 97.81 201 ILE A C 1
ATOM 1626 O O . ILE A 1 201 ? 28.540 -4.284 -34.050 1.00 97.81 201 ILE A O 1
ATOM 1630 N N . LYS A 1 202 ? 30.577 -5.196 -34.315 1.00 97.56 202 LYS A N 1
ATOM 1631 C CA . LYS A 1 202 ? 30.654 -4.972 -35.773 1.00 97.56 202 LYS A CA 1
ATOM 1632 C C . LYS A 1 202 ? 29.649 -5.816 -36.557 1.00 97.56 202 LYS A C 1
ATOM 1634 O O . LYS A 1 202 ? 29.015 -5.290 -37.469 1.00 97.56 202 LYS A O 1
ATOM 1639 N N . ASP A 1 203 ? 29.501 -7.086 -36.190 1.00 97.81 203 ASP A N 1
ATOM 1640 C CA . ASP A 1 203 ? 28.567 -8.006 -36.840 1.00 97.81 203 ASP A CA 1
ATOM 1641 C C . ASP A 1 203 ? 27.113 -7.611 -36.503 1.00 97.81 203 ASP A C 1
ATOM 1643 O O . ASP A 1 203 ? 26.739 -7.620 -35.325 1.00 97.81 203 ASP A O 1
ATOM 1647 N N . PRO A 1 204 ? 26.279 -7.256 -37.500 1.00 97.50 204 PRO A N 1
ATOM 1648 C CA . PRO A 1 204 ? 24.900 -6.839 -37.263 1.00 97.50 204 PRO A CA 1
ATOM 1649 C C . PRO A 1 204 ? 24.023 -7.947 -36.662 1.00 97.50 204 PRO A C 1
ATOM 1651 O O . PRO A 1 204 ? 23.098 -7.636 -35.915 1.00 97.50 204 PRO A O 1
ATOM 1654 N N . LYS A 1 205 ? 24.307 -9.225 -36.944 1.00 97.69 205 LYS A N 1
ATOM 1655 C CA . LYS A 1 205 ? 23.549 -10.356 -36.396 1.00 97.69 205 LYS A CA 1
ATOM 1656 C C . LYS A 1 205 ? 23.854 -10.540 -34.911 1.00 97.69 205 LYS A C 1
ATOM 1658 O O . LYS A 1 205 ? 22.926 -10.614 -34.111 1.00 97.69 205 LYS A O 1
ATOM 1663 N N . LEU A 1 206 ? 25.139 -10.540 -34.544 1.00 97.81 206 LEU A N 1
ATOM 1664 C CA . LEU A 1 206 ? 25.558 -10.621 -33.137 1.00 97.81 206 LEU A CA 1
ATOM 1665 C C . LEU A 1 206 ? 25.116 -9.379 -32.350 1.00 97.81 206 LEU A C 1
ATOM 1667 O O . LEU A 1 206 ? 24.735 -9.488 -31.188 1.00 97.81 206 LEU A O 1
ATOM 1671 N N . ARG A 1 207 ? 25.100 -8.198 -32.986 1.00 98.06 207 ARG A N 1
ATOM 1672 C CA . ARG A 1 207 ? 24.553 -6.976 -32.382 1.00 98.06 207 ARG A CA 1
ATOM 1673 C C . ARG A 1 207 ? 23.075 -7.133 -32.031 1.00 98.06 207 ARG A C 1
ATOM 1675 O O . ARG A 1 207 ? 22.709 -6.860 -30.894 1.00 98.06 207 ARG A O 1
ATOM 1682 N N . ALA A 1 208 ? 22.253 -7.591 -32.974 1.00 97.94 208 ALA A N 1
ATOM 1683 C CA . ALA A 1 208 ? 20.820 -7.776 -32.748 1.00 97.94 208 ALA A CA 1
ATOM 1684 C C . ALA A 1 208 ? 20.532 -8.821 -31.652 1.00 97.94 208 ALA A C 1
ATOM 1686 O O . ALA A 1 208 ? 19.655 -8.616 -30.816 1.00 97.94 208 ALA A O 1
ATOM 1687 N N . GLU A 1 209 ? 21.295 -9.919 -31.609 1.00 97.62 209 GLU A N 1
ATOM 1688 C CA . GLU A 1 209 ? 21.197 -10.926 -30.541 1.00 97.62 209 GLU A CA 1
ATOM 1689 C C . GLU A 1 209 ? 21.542 -10.342 -29.162 1.00 97.62 209 GLU A C 1
ATOM 1691 O O . GLU A 1 209 ? 20.858 -10.609 -28.167 1.00 97.62 209 GLU A O 1
ATOM 1696 N N . TYR A 1 210 ? 22.582 -9.509 -29.100 1.00 97.81 210 TYR A N 1
ATOM 1697 C CA . TYR A 1 210 ? 22.977 -8.833 -27.870 1.00 97.81 210 TYR A CA 1
ATOM 1698 C C . TYR A 1 210 ? 21.938 -7.799 -27.417 1.00 97.81 210 TYR A C 1
ATOM 1700 O O . TYR A 1 210 ? 21.592 -7.770 -26.239 1.00 97.81 210 TYR A O 1
ATOM 1708 N N . GLU A 1 211 ? 21.380 -7.004 -28.334 1.00 98.12 211 GLU A N 1
ATOM 1709 C CA . GLU A 1 211 ? 20.289 -6.059 -28.045 1.00 98.12 211 GLU A CA 1
ATOM 1710 C C . GLU A 1 211 ? 19.050 -6.781 -27.495 1.00 98.12 211 GLU A C 1
ATOM 1712 O O . GLU A 1 211 ? 18.525 -6.389 -26.452 1.00 98.12 211 GLU A O 1
ATOM 1717 N N . ALA A 1 212 ? 18.644 -7.897 -28.111 1.00 98.00 212 ALA A N 1
ATOM 1718 C CA . ALA A 1 212 ? 17.546 -8.724 -27.609 1.00 98.00 212 ALA A CA 1
ATOM 1719 C C . ALA A 1 212 ? 17.845 -9.318 -26.218 1.00 98.00 212 ALA A C 1
ATOM 1721 O O . ALA A 1 212 ? 16.958 -9.424 -25.366 1.00 98.00 212 ALA A O 1
ATOM 1722 N N . SER A 1 213 ? 19.102 -9.691 -25.960 1.00 97.88 213 SER A N 1
ATOM 1723 C CA . SER A 1 213 ? 19.541 -10.187 -24.650 1.00 97.88 213 SER A CA 1
ATOM 1724 C C . SER A 1 213 ? 19.517 -9.094 -23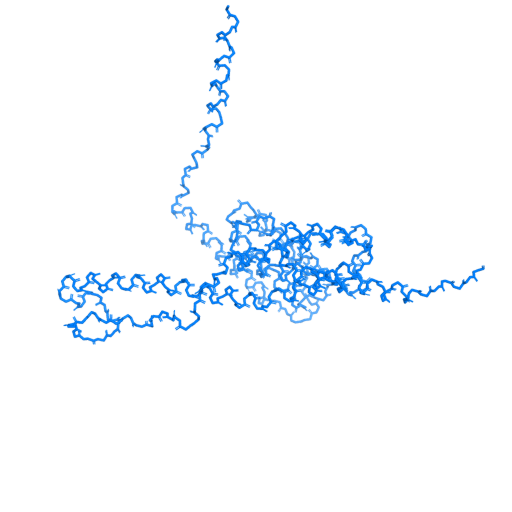.579 1.00 97.88 213 SER A C 1
ATOM 1726 O O . SER A 1 213 ? 19.147 -9.375 -22.436 1.00 97.88 213 SER A O 1
ATOM 1728 N N . ILE A 1 214 ? 19.855 -7.851 -23.943 1.00 98.19 214 ILE A N 1
ATOM 1729 C CA . ILE A 1 214 ? 19.721 -6.675 -23.075 1.00 98.19 214 ILE A CA 1
ATOM 1730 C C . ILE A 1 214 ? 18.260 -6.443 -22.720 1.00 98.19 214 ILE A C 1
ATOM 1732 O O . ILE A 1 214 ? 17.933 -6.433 -21.535 1.00 98.19 214 ILE A O 1
ATOM 1736 N N . GLU A 1 215 ? 17.376 -6.358 -23.712 1.00 98.12 215 GLU A N 1
ATOM 1737 C CA . GLU A 1 215 ? 15.948 -6.125 -23.479 1.00 98.12 215 GLU A CA 1
ATOM 1738 C C . GLU A 1 215 ? 15.331 -7.227 -22.599 1.00 98.12 215 GLU A C 1
ATOM 1740 O O . GLU A 1 215 ? 14.632 -6.952 -21.620 1.00 98.12 215 GLU A O 1
ATOM 1745 N N . LYS A 1 216 ? 15.650 -8.499 -22.875 1.00 98.06 216 LYS A N 1
ATOM 1746 C CA . LYS A 1 216 ? 15.195 -9.625 -22.047 1.00 98.06 216 LYS A CA 1
ATOM 1747 C C . LYS A 1 216 ? 15.713 -9.524 -20.609 1.00 98.06 216 LYS A C 1
ATOM 1749 O O . LYS A 1 216 ? 14.974 -9.824 -19.668 1.00 98.06 216 LYS A O 1
ATOM 1754 N N . ASN A 1 217 ? 16.969 -9.116 -20.417 1.00 98.25 217 ASN A N 1
ATOM 1755 C CA . ASN A 1 217 ? 17.536 -8.923 -19.085 1.00 98.25 217 ASN A CA 1
ATOM 1756 C C . ASN A 1 217 ? 16.897 -7.732 -18.352 1.00 98.25 217 ASN A C 1
ATOM 1758 O O . ASN A 1 217 ? 16.662 -7.831 -17.151 1.00 98.25 217 ASN A O 1
ATOM 1762 N N . GLU A 1 218 ? 16.553 -6.648 -19.050 1.00 98.06 218 GLU A N 1
ATOM 1763 C CA . GLU A 1 218 ? 15.816 -5.509 -18.485 1.00 98.06 218 GLU A CA 1
ATOM 1764 C C . GLU A 1 218 ? 14.420 -5.926 -18.003 1.00 98.06 218 GLU A C 1
ATOM 1766 O O . GLU A 1 218 ? 14.037 -5.639 -16.865 1.00 98.06 218 GLU A O 1
ATOM 1771 N N . GLN A 1 219 ? 13.681 -6.681 -18.823 1.00 97.81 219 GLN A N 1
ATOM 1772 C CA . GLN A 1 219 ? 12.385 -7.247 -18.437 1.00 97.81 219 GLN A CA 1
ATOM 1773 C C . GLN A 1 219 ? 12.521 -8.177 -17.220 1.00 97.81 219 GLN A C 1
ATOM 1775 O O . GLN A 1 219 ? 11.732 -8.088 -16.272 1.00 97.81 219 GLN A O 1
ATOM 1780 N N . LYS A 1 220 ? 13.557 -9.031 -17.206 1.00 97.69 220 LYS A N 1
ATOM 1781 C CA . LYS A 1 220 ? 13.879 -9.897 -16.063 1.00 97.69 220 LYS A CA 1
ATOM 1782 C C . LYS A 1 220 ? 14.188 -9.076 -14.813 1.00 97.69 220 LYS A C 1
ATOM 1784 O O . LYS A 1 220 ? 13.661 -9.387 -13.748 1.00 97.69 220 LYS A O 1
ATOM 1789 N N . ALA A 1 221 ? 14.987 -8.018 -14.927 1.00 98.12 221 ALA A N 1
ATOM 1790 C CA . ALA A 1 221 ? 15.362 -7.159 -13.808 1.00 98.12 221 ALA A CA 1
ATOM 1791 C C . ALA A 1 221 ? 14.157 -6.430 -13.205 1.00 98.12 221 ALA A C 1
ATOM 1793 O O . ALA A 1 221 ? 14.033 -6.353 -11.977 1.00 98.12 221 ALA A O 1
ATOM 1794 N N . LYS A 1 222 ? 13.237 -5.957 -14.055 1.00 97.00 222 LYS A N 1
ATOM 1795 C CA . LYS A 1 222 ? 11.974 -5.351 -13.626 1.00 97.00 222 LYS A CA 1
ATOM 1796 C C . LYS A 1 222 ? 11.110 -6.356 -12.862 1.00 97.00 222 LYS A C 1
ATOM 1798 O O . LYS A 1 222 ? 10.789 -6.107 -11.701 1.00 97.00 222 LYS A O 1
ATOM 1803 N N . ARG A 1 223 ? 10.826 -7.525 -13.456 1.00 96.94 223 ARG A N 1
ATOM 1804 C CA . ARG A 1 223 ? 10.047 -8.593 -12.800 1.00 96.94 223 ARG A CA 1
ATOM 1805 C C . ARG A 1 223 ? 10.690 -9.045 -11.489 1.00 96.94 223 ARG A C 1
ATOM 1807 O O . ARG A 1 223 ? 9.990 -9.235 -10.498 1.00 96.94 223 ARG A O 1
ATOM 1814 N N . TYR A 1 224 ? 12.013 -9.215 -11.475 1.00 98.19 224 TYR A N 1
ATOM 1815 C CA . TYR A 1 224 ? 12.760 -9.613 -10.284 1.00 98.19 224 TYR A CA 1
ATOM 1816 C C . TYR A 1 224 ? 12.597 -8.581 -9.162 1.00 98.19 224 TYR A C 1
ATOM 1818 O O . TYR A 1 224 ? 12.265 -8.947 -8.037 1.00 98.19 224 TYR A O 1
ATOM 1826 N N . SER A 1 225 ? 12.767 -7.292 -9.469 1.00 97.00 225 SER A N 1
ATOM 1827 C CA . SER A 1 225 ? 12.617 -6.205 -8.493 1.00 97.00 225 SER A CA 1
ATOM 1828 C C . SER A 1 225 ? 11.194 -6.122 -7.933 1.00 97.00 225 SER A C 1
ATOM 1830 O O . SER A 1 225 ? 11.019 -6.004 -6.718 1.00 97.00 225 SER A O 1
ATOM 1832 N N . GLU A 1 226 ? 10.183 -6.248 -8.799 1.00 96.38 226 GLU A N 1
ATOM 1833 C CA . GLU A 1 226 ? 8.766 -6.276 -8.417 1.00 96.38 226 GLU A CA 1
ATOM 1834 C C . GLU A 1 226 ? 8.466 -7.450 -7.470 1.00 96.38 226 GLU A C 1
ATOM 1836 O O . GLU A 1 226 ? 8.008 -7.238 -6.346 1.00 96.38 226 GLU A O 1
ATOM 1841 N N . GLN A 1 227 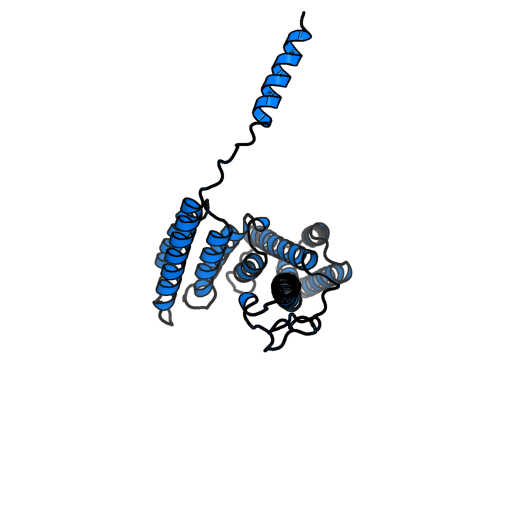? 8.794 -8.686 -7.863 1.00 97.88 227 GLN A N 1
ATOM 1842 C CA . GLN A 1 227 ? 8.533 -9.881 -7.047 1.00 97.88 227 GLN A CA 1
ATOM 1843 C C . GLN A 1 227 ? 9.321 -9.880 -5.731 1.00 97.88 227 GLN A C 1
ATOM 1845 O O . GLN A 1 227 ? 8.793 -10.264 -4.683 1.00 97.88 227 GLN A O 1
ATOM 1850 N N . TYR A 1 228 ? 10.559 -9.385 -5.745 1.00 97.75 228 TYR A N 1
ATOM 1851 C CA . TYR A 1 228 ? 11.360 -9.231 -4.535 1.00 97.75 228 TYR A CA 1
ATOM 1852 C C . TYR A 1 228 ? 10.714 -8.246 -3.543 1.00 97.75 228 TYR A C 1
ATOM 1854 O O . TYR A 1 228 ? 10.631 -8.532 -2.342 1.00 97.75 228 TYR A O 1
ATOM 1862 N N . GLY A 1 229 ? 10.206 -7.110 -4.033 1.00 96.62 229 GLY A N 1
ATOM 1863 C CA . GLY A 1 229 ? 9.444 -6.145 -3.235 1.00 96.62 229 GLY A CA 1
ATOM 1864 C C . GLY A 1 229 ? 8.154 -6.745 -2.665 1.00 96.62 229 GLY A C 1
ATOM 1865 O O . GLY A 1 229 ? 7.918 -6.680 -1.454 1.00 96.62 229 GLY A O 1
ATOM 1866 N N . LEU A 1 230 ? 7.361 -7.411 -3.507 1.00 97.38 230 LEU A N 1
ATOM 1867 C CA . LEU A 1 230 ? 6.109 -8.062 -3.110 1.00 97.38 230 LEU A CA 1
ATOM 1868 C C . LEU A 1 230 ? 6.332 -9.150 -2.053 1.00 97.38 230 LEU A C 1
ATOM 1870 O O . LEU A 1 230 ? 5.599 -9.218 -1.070 1.00 97.38 230 LEU A O 1
ATOM 1874 N N . ARG A 1 231 ? 7.392 -9.954 -2.160 1.00 97.50 231 ARG A N 1
ATOM 1875 C CA . ARG A 1 231 ? 7.703 -10.984 -1.153 1.00 97.50 231 ARG A CA 1
ATOM 1876 C C . ARG A 1 231 ? 8.138 -10.402 0.188 1.00 97.50 231 ARG A C 1
ATOM 1878 O O . ARG A 1 231 ? 7.797 -10.959 1.237 1.00 97.50 231 ARG A O 1
ATOM 1885 N N . LYS A 1 232 ? 8.831 -9.256 0.201 1.00 97.56 232 LYS A N 1
ATOM 1886 C CA . LYS A 1 232 ? 9.093 -8.522 1.453 1.00 97.56 232 LYS A CA 1
ATOM 1887 C C . LYS A 1 232 ? 7.791 -8.086 2.118 1.00 97.56 232 LYS A C 1
ATOM 1889 O O . LYS A 1 232 ? 7.671 -8.213 3.340 1.00 97.56 232 LYS A O 1
ATOM 1894 N N . TRP A 1 233 ? 6.828 -7.612 1.332 1.00 97.75 233 TRP A N 1
ATOM 1895 C CA . TRP A 1 233 ? 5.493 -7.287 1.821 1.00 97.75 233 TRP A CA 1
ATOM 1896 C C . TRP A 1 233 ? 4.745 -8.525 2.311 1.00 97.75 233 TRP A C 1
ATOM 1898 O O . TRP A 1 233 ? 4.266 -8.510 3.442 1.00 97.75 233 TRP A O 1
ATOM 1908 N N . LEU A 1 234 ? 4.734 -9.624 1.553 1.00 96.94 234 LEU A N 1
ATOM 1909 C CA . LEU A 1 234 ? 4.051 -10.870 1.921 1.00 96.94 234 LEU A CA 1
ATOM 1910 C C . LEU A 1 234 ? 4.587 -11.466 3.231 1.00 96.94 234 LEU A C 1
ATOM 1912 O O . LEU A 1 234 ? 3.839 -12.047 4.007 1.00 96.94 234 LEU A O 1
ATOM 1916 N N . LYS A 1 235 ? 5.870 -11.259 3.543 1.00 97.56 235 LYS A N 1
ATOM 1917 C CA . LYS A 1 235 ? 6.446 -11.656 4.835 1.00 97.56 235 LYS A CA 1
ATOM 1918 C C . LYS A 1 235 ? 5.981 -10.777 6.006 1.00 97.56 235 LYS A C 1
ATOM 1920 O O . LYS A 1 235 ? 5.922 -11.244 7.141 1.00 97.56 235 LYS A O 1
ATOM 1925 N N . ARG A 1 236 ? 5.726 -9.485 5.775 1.00 97.12 236 ARG A N 1
ATOM 1926 C CA . ARG A 1 236 ? 5.524 -8.479 6.839 1.00 97.12 236 ARG A CA 1
ATOM 1927 C C . ARG A 1 236 ? 4.065 -8.095 7.058 1.00 97.12 236 ARG A C 1
ATOM 1929 O O . ARG A 1 236 ? 3.686 -7.820 8.195 1.00 97.12 236 ARG A O 1
ATOM 1936 N N . PHE A 1 237 ? 3.278 -8.016 5.991 1.00 97.00 237 PHE A N 1
ATOM 1937 C CA . PHE A 1 237 ? 1.921 -7.486 6.010 1.00 97.00 237 PHE A CA 1
ATOM 1938 C C . PHE A 1 237 ? 0.906 -8.465 6.618 1.00 97.00 237 PHE A C 1
ATOM 1940 O O . PHE A 1 237 ? 0.262 -8.063 7.589 1.00 97.00 237 PHE A O 1
ATOM 1947 N N . PRO A 1 238 ? 0.818 -9.743 6.190 1.00 97.19 238 PRO A N 1
ATOM 1948 C CA . PRO A 1 238 ? -0.143 -10.701 6.742 1.00 97.19 238 PRO A CA 1
ATOM 1949 C C . PRO A 1 238 ? -0.121 -10.816 8.274 1.00 97.19 238 PRO A C 1
ATOM 1951 O O . PRO A 1 238 ? -1.168 -10.610 8.885 1.00 97.19 238 PRO A O 1
ATOM 1954 N N . PRO A 1 239 ? 1.037 -10.987 8.954 1.00 96.75 239 PRO A N 1
ATOM 1955 C CA . PRO A 1 239 ? 1.045 -11.083 10.417 1.00 96.75 239 PRO A CA 1
ATOM 1956 C C . PRO A 1 239 ? 0.587 -9.795 11.122 1.00 96.75 239 PRO A C 1
ATOM 1958 O O . PRO A 1 239 ? 0.088 -9.833 12.248 1.00 96.75 239 PRO A O 1
ATOM 1961 N N . ARG A 1 240 ? 0.777 -8.628 10.488 1.00 95.75 240 ARG A N 1
ATOM 1962 C CA . ARG A 1 240 ? 0.308 -7.336 11.013 1.00 95.75 240 ARG A CA 1
ATOM 1963 C C . ARG A 1 240 ? -1.194 -7.166 10.803 1.00 95.75 240 ARG A C 1
ATOM 1965 O O . ARG A 1 240 ? -1.872 -6.723 11.729 1.00 95.75 240 ARG A O 1
ATOM 1972 N N . ALA A 1 241 ? -1.692 -7.522 9.620 1.00 96.38 241 ALA A N 1
ATOM 1973 C CA . ALA A 1 241 ? -3.111 -7.492 9.288 1.00 96.38 241 ALA A CA 1
ATOM 1974 C C . ALA A 1 241 ? -3.900 -8.444 10.194 1.00 96.38 241 ALA A C 1
ATOM 1976 O O . ALA A 1 241 ? -4.842 -8.012 10.849 1.00 96.38 241 ALA A O 1
ATOM 1977 N N . GLU A 1 242 ? -3.446 -9.687 10.335 1.00 97.19 242 GLU A N 1
ATOM 1978 C CA . GLU A 1 242 ? -4.021 -10.680 11.244 1.00 97.19 242 GLU A CA 1
ATOM 1979 C C . GLU A 1 242 ? -4.088 -10.167 12.688 1.00 97.19 242 GLU A C 1
ATOM 1981 O O . GLU A 1 242 ? -5.163 -10.126 13.285 1.00 97.19 242 GLU A O 1
ATOM 1986 N N . ARG A 1 243 ? -2.970 -9.669 13.234 1.00 95.81 243 ARG A N 1
ATOM 1987 C CA . ARG A 1 243 ? -2.941 -9.101 14.592 1.00 95.81 243 ARG A CA 1
ATOM 1988 C C . ARG A 1 243 ? -3.940 -7.956 14.761 1.00 95.81 243 ARG A C 1
ATOM 1990 O O . ARG A 1 243 ? -4.532 -7.815 15.832 1.00 95.81 243 ARG A O 1
ATOM 1997 N N . TYR A 1 244 ? -4.094 -7.114 13.741 1.00 95.19 244 TYR A N 1
ATOM 1998 C CA . TYR A 1 244 ? -5.073 -6.034 13.754 1.00 95.19 244 TYR A CA 1
ATOM 1999 C C . TYR A 1 244 ? -6.501 -6.581 13.790 1.00 95.19 244 TYR A C 1
ATOM 2001 O O . TYR A 1 244 ? -7.258 -6.219 14.686 1.00 95.19 244 TYR A O 1
ATOM 2009 N N . ILE A 1 245 ? -6.839 -7.480 12.862 1.00 96.38 245 ILE A N 1
ATOM 2010 C CA . ILE A 1 245 ? -8.167 -8.092 12.728 1.00 96.38 245 ILE A CA 1
ATOM 2011 C C . ILE A 1 245 ? -8.568 -8.780 14.033 1.00 96.38 245 ILE A C 1
ATOM 2013 O O . ILE A 1 245 ? -9.645 -8.500 14.563 1.00 96.38 245 ILE A O 1
ATOM 2017 N N . VAL A 1 246 ? -7.670 -9.592 14.602 1.00 96.88 246 VAL A N 1
ATOM 2018 C CA . VAL A 1 246 ? -7.896 -10.267 15.883 1.00 96.88 246 VAL A CA 1
ATOM 2019 C C . VAL A 1 246 ? -8.216 -9.245 16.968 1.00 96.88 246 VAL A C 1
ATOM 2021 O O . VAL A 1 246 ? -9.245 -9.353 17.630 1.00 96.88 246 VAL A O 1
ATOM 2024 N N . ARG A 1 247 ? -7.390 -8.205 17.137 1.00 94.56 247 ARG A N 1
ATOM 2025 C CA . ARG A 1 247 ? -7.628 -7.161 18.150 1.00 94.56 247 ARG A CA 1
ATOM 2026 C C . ARG A 1 247 ? -8.949 -6.428 17.935 1.00 94.56 247 ARG A C 1
ATOM 2028 O O . ARG A 1 247 ? -9.650 -6.170 18.913 1.00 94.56 247 ARG A O 1
ATOM 2035 N N . ALA A 1 248 ? -9.279 -6.114 16.686 1.00 94.31 248 ALA A N 1
ATOM 2036 C CA . ALA A 1 248 ? -10.457 -5.336 16.342 1.00 94.31 248 ALA A CA 1
ATOM 2037 C C . ALA A 1 248 ? -11.756 -6.118 16.615 1.00 94.31 248 ALA A C 1
ATOM 2039 O O . ALA A 1 248 ? -12.676 -5.618 17.259 1.00 94.31 248 ALA A O 1
ATOM 2040 N N . TYR A 1 249 ? -11.823 -7.385 16.211 1.00 96.00 249 TYR A N 1
ATOM 2041 C CA . TYR A 1 249 ? -13.001 -8.218 16.470 1.00 96.00 249 TYR A CA 1
ATOM 2042 C C . TYR A 1 249 ? -13.052 -8.790 17.889 1.00 96.00 249 TYR A C 1
ATOM 2044 O O . TYR A 1 249 ? -14.122 -9.145 18.371 1.00 96.00 249 TYR A O 1
ATOM 2052 N N . SER A 1 250 ? -11.932 -8.766 18.616 1.00 95.31 250 SER A N 1
ATOM 2053 C CA . SER A 1 250 ? -11.895 -9.054 20.055 1.00 95.31 250 SER A CA 1
ATOM 2054 C C . SER A 1 250 ? -12.365 -7.877 20.922 1.00 95.31 250 SER A C 1
ATOM 2056 O O . SER A 1 250 ? -12.202 -7.928 22.143 1.00 95.31 250 SER A O 1
ATOM 2058 N N . LYS A 1 251 ? -12.870 -6.773 20.354 1.00 92.25 251 LYS A N 1
ATOM 2059 C CA . LYS A 1 251 ? -13.407 -5.623 21.106 1.00 92.25 251 LYS A CA 1
ATOM 2060 C C . LYS A 1 251 ? -14.933 -5.546 20.935 1.00 92.25 251 LYS A C 1
ATOM 2062 O O . LYS A 1 251 ? -15.386 -5.586 19.791 1.00 92.25 251 LYS A O 1
ATOM 2067 N N . PRO A 1 252 ? -15.713 -5.378 22.025 1.00 91.56 252 PRO A N 1
ATOM 2068 C CA . PRO A 1 252 ? -17.164 -5.243 21.938 1.00 91.56 252 PRO A CA 1
ATOM 2069 C C . PRO A 1 252 ? -17.626 -4.075 21.040 1.00 91.56 252 PRO A C 1
ATOM 2071 O O . PRO A 1 252 ? -16.955 -3.038 21.016 1.00 91.56 252 PRO A O 1
ATOM 2074 N N . PRO A 1 253 ? -18.781 -4.206 20.360 1.00 94.06 253 PRO A N 1
ATOM 2075 C CA . PRO A 1 253 ? -19.602 -5.416 20.297 1.00 94.06 253 PRO A CA 1
ATOM 2076 C C . PRO A 1 253 ? -18.942 -6.489 19.422 1.00 94.06 253 PRO A C 1
ATOM 2078 O O . PRO A 1 253 ? -18.423 -6.202 18.339 1.00 94.06 253 PRO A O 1
ATOM 2081 N N . PHE A 1 254 ? -18.935 -7.724 19.922 1.00 94.62 254 PHE A N 1
ATOM 2082 C CA . PHE A 1 254 ? -18.356 -8.860 19.215 1.00 94.62 254 PHE A CA 1
ATOM 2083 C C . PHE A 1 254 ? -19.251 -9.259 18.042 1.00 94.62 254 PHE A C 1
ATOM 2085 O O . PHE A 1 254 ? -20.468 -9.319 18.196 1.00 94.62 254 PHE A O 1
ATOM 2092 N N . ASN A 1 255 ? -18.653 -9.554 16.888 1.00 96.88 255 ASN A N 1
ATOM 2093 C CA . ASN A 1 255 ? -19.391 -10.023 15.718 1.00 96.88 255 ASN A CA 1
ATOM 2094 C C . ASN A 1 255 ? -18.544 -11.022 14.916 1.00 96.88 255 ASN A C 1
ATOM 2096 O O . ASN A 1 255 ? -17.831 -10.650 13.986 1.00 96.88 255 ASN A O 1
ATOM 2100 N N . LEU A 1 256 ? -18.569 -12.292 15.333 1.00 97.19 256 LEU A N 1
ATOM 2101 C CA . LEU A 1 256 ? -17.806 -13.360 14.677 1.00 97.19 256 LEU A CA 1
ATOM 2102 C C . LEU A 1 256 ? -18.352 -13.709 13.290 1.00 97.19 256 LEU A C 1
ATOM 2104 O O . LEU A 1 256 ? -17.570 -14.076 12.418 1.00 97.19 256 LEU A O 1
ATOM 2108 N N . GLU A 1 257 ? -19.661 -13.575 13.081 1.00 97.88 257 GLU A N 1
ATOM 2109 C CA . GLU A 1 257 ? -20.279 -13.881 11.790 1.00 97.88 257 GLU A CA 1
ATOM 2110 C C . GLU A 1 257 ? -19.864 -12.858 10.725 1.00 97.88 257 GLU A C 1
ATOM 2112 O O . GLU A 1 257 ? -19.446 -13.240 9.638 1.00 97.88 257 GLU A O 1
ATOM 2117 N N . GLU A 1 258 ? -19.853 -11.565 11.066 1.00 97.44 258 GLU A N 1
ATOM 2118 C CA . GLU A 1 258 ? -19.306 -10.503 10.202 1.00 97.44 258 GLU A CA 1
ATOM 2119 C C . GLU A 1 258 ? -17.839 -10.767 9.841 1.00 97.44 258 GLU A C 1
ATOM 2121 O O . GLU A 1 258 ? -17.460 -10.689 8.673 1.00 97.44 258 GLU A O 1
ATOM 2126 N N . LEU A 1 259 ? -17.007 -11.141 10.820 1.00 98.06 259 LEU A N 1
ATOM 2127 C CA . LEU A 1 259 ? -15.612 -11.492 10.552 1.00 98.06 259 LEU A CA 1
ATOM 2128 C C . LEU A 1 259 ? -15.497 -12.691 9.605 1.00 98.06 259 LEU A C 1
ATOM 2130 O O . LEU A 1 259 ? -14.687 -12.663 8.680 1.00 98.06 259 LEU A O 1
ATOM 2134 N N . LYS A 1 260 ? -16.297 -13.736 9.824 1.00 97.94 260 LYS A N 1
ATOM 2135 C CA . LYS A 1 260 ? -16.307 -14.929 8.977 1.00 97.94 260 LYS A CA 1
ATOM 2136 C C . LYS A 1 260 ? -16.670 -14.576 7.534 1.00 97.94 260 LYS A C 1
ATOM 2138 O O . LYS A 1 260 ? -15.924 -14.948 6.634 1.00 97.94 260 LYS A O 1
ATOM 2143 N N . GLN A 1 261 ? -17.719 -13.777 7.332 1.00 97.38 261 GLN A N 1
ATOM 2144 C CA . GLN A 1 261 ? -18.124 -13.292 6.008 1.00 97.38 261 GLN A CA 1
ATOM 2145 C C . GLN A 1 261 ? -16.994 -12.531 5.307 1.00 97.38 261 GLN A C 1
ATOM 2147 O O . GLN A 1 261 ? -16.722 -12.769 4.132 1.00 97.38 261 GLN A O 1
ATOM 2152 N N . TYR A 1 262 ? -16.285 -11.652 6.020 1.00 97.62 262 TYR A N 1
ATOM 2153 C CA . TYR A 1 262 ? -15.123 -10.969 5.454 1.00 97.62 262 TYR A CA 1
ATOM 2154 C C . TYR A 1 262 ? -14.006 -11.943 5.057 1.00 97.62 262 TYR A C 1
ATOM 2156 O O . TYR A 1 262 ? -13.467 -11.835 3.957 1.00 97.62 262 TYR A O 1
ATOM 2164 N N . LEU A 1 263 ? -13.649 -12.896 5.920 1.00 97.62 263 LEU A N 1
ATOM 2165 C CA . LEU A 1 263 ? -12.589 -13.866 5.622 1.00 97.62 263 LEU A CA 1
ATOM 2166 C C . LEU A 1 263 ? -12.946 -14.763 4.425 1.00 97.62 263 LEU A C 1
ATOM 2168 O O . LEU A 1 263 ? -12.066 -15.058 3.614 1.00 97.62 263 LEU A O 1
ATOM 2172 N N . ASP A 1 264 ? -14.222 -15.127 4.288 1.00 96.12 264 ASP A N 1
ATOM 2173 C CA . ASP A 1 264 ? -14.748 -15.897 3.157 1.00 96.12 264 ASP A CA 1
ATOM 2174 C C . ASP A 1 264 ? -14.676 -15.091 1.849 1.00 96.12 264 ASP A C 1
ATOM 2176 O O . ASP A 1 264 ? -14.156 -15.576 0.842 1.00 96.12 264 ASP A O 1
ATOM 2180 N N . ASN A 1 265 ? -15.106 -13.825 1.876 1.00 96.38 265 ASN A N 1
ATOM 2181 C CA . ASN A 1 265 ? -15.140 -12.956 0.695 1.00 96.38 265 ASN A CA 1
ATOM 2182 C C . ASN A 1 265 ? -13.750 -12.647 0.115 1.00 96.38 265 ASN A C 1
ATOM 2184 O O . ASN A 1 265 ? -13.620 -12.438 -1.090 1.00 96.38 265 ASN A O 1
ATOM 2188 N N . TYR A 1 266 ? -12.709 -12.614 0.951 1.00 95.25 266 TYR A N 1
ATOM 2189 C CA . TYR A 1 266 ? -11.342 -12.291 0.523 1.00 95.25 266 TYR A CA 1
ATOM 2190 C C . TYR A 1 266 ? -10.444 -13.518 0.295 1.00 95.25 266 TYR A C 1
ATOM 2192 O O . TYR A 1 266 ? -9.250 -13.352 0.055 1.00 95.25 266 TYR A O 1
ATOM 2200 N N . THR A 1 267 ? -11.007 -14.734 0.306 1.00 85.31 267 THR A N 1
ATOM 2201 C CA . THR A 1 267 ? -10.301 -15.986 -0.042 1.00 85.31 267 THR A CA 1
ATOM 2202 C C . THR A 1 267 ? -9.001 -16.186 0.749 1.00 85.31 267 THR A C 1
ATOM 2204 O O . THR A 1 267 ? -7.957 -16.539 0.201 1.00 85.31 267 THR A O 1
ATOM 2207 N N . ILE A 1 268 ? -9.047 -15.935 2.056 1.00 88.31 268 ILE A N 1
ATOM 2208 C CA . ILE A 1 268 ? -7.923 -16.248 2.942 1.00 88.31 268 ILE A CA 1
ATOM 2209 C C . ILE A 1 268 ? -7.823 -17.772 3.086 1.00 88.31 268 ILE A C 1
ATOM 2211 O O . ILE A 1 268 ? -8.844 -18.451 3.182 1.00 88.31 268 ILE A O 1
ATOM 2215 N N . ASP A 1 269 ? -6.606 -18.322 3.114 1.00 94.00 269 ASP A N 1
ATOM 2216 C CA . ASP A 1 269 ? -6.420 -19.764 3.277 1.00 94.00 269 ASP A CA 1
ATOM 2217 C C . ASP A 1 269 ? -7.084 -20.272 4.572 1.00 94.00 269 ASP A C 1
ATOM 2219 O O . ASP A 1 269 ? -7.039 -19.614 5.618 1.00 94.00 269 ASP A O 1
ATOM 2223 N N . GLU A 1 270 ? -7.693 -21.460 4.515 1.00 96.19 270 GLU A N 1
ATOM 2224 C CA . GLU A 1 270 ? -8.501 -22.001 5.619 1.00 96.19 270 GLU A CA 1
ATOM 2225 C C . GLU A 1 270 ? -7.714 -22.123 6.933 1.00 96.19 270 GLU A C 1
ATOM 2227 O O . GLU A 1 270 ? -8.266 -21.926 8.017 1.00 96.19 270 GLU A O 1
ATOM 2232 N N . LYS A 1 271 ? -6.398 -22.368 6.864 1.00 97.00 271 LYS A N 1
ATOM 2233 C CA . LYS A 1 271 ? -5.539 -22.435 8.054 1.00 97.00 271 LYS A CA 1
ATOM 2234 C C . LYS A 1 271 ? -5.410 -21.065 8.723 1.00 97.00 271 LYS A C 1
ATOM 2236 O O . LYS A 1 271 ? -5.507 -20.970 9.947 1.00 97.00 271 LYS A O 1
ATOM 2241 N N . THR A 1 272 ? -5.180 -20.008 7.951 1.00 96.56 272 THR A N 1
ATOM 2242 C CA . THR A 1 272 ? -5.121 -18.634 8.463 1.00 96.56 272 THR A CA 1
ATOM 2243 C C . THR A 1 272 ? -6.480 -18.166 8.973 1.00 96.56 272 THR A C 1
ATOM 2245 O O . THR A 1 272 ? -6.555 -17.604 10.066 1.00 96.56 272 THR A O 1
ATOM 2248 N N . LYS A 1 273 ? -7.562 -18.452 8.244 1.00 97.62 273 LYS A N 1
ATOM 2249 C CA . LYS A 1 273 ? -8.934 -18.158 8.677 1.00 97.62 273 LYS A CA 1
ATOM 2250 C C . LYS A 1 273 ? -9.258 -18.819 10.019 1.00 97.62 273 LYS A C 1
ATOM 2252 O O . LYS A 1 273 ? -9.692 -18.133 10.943 1.00 97.62 273 LYS A O 1
ATOM 2257 N N . ALA A 1 274 ? -8.976 -20.116 10.164 1.00 97.75 274 ALA A N 1
ATOM 2258 C CA . ALA A 1 274 ? -9.180 -20.839 11.418 1.00 97.75 274 ALA A CA 1
ATOM 2259 C C . ALA A 1 274 ? -8.366 -20.236 12.574 1.00 97.75 274 ALA A C 1
ATOM 2261 O O . ALA A 1 274 ? -8.891 -20.070 13.674 1.00 97.75 274 ALA A O 1
ATOM 2262 N N . ARG A 1 275 ? -7.105 -19.854 12.326 1.00 98.00 275 ARG A N 1
ATOM 2263 C CA . ARG A 1 275 ? -6.249 -19.201 13.329 1.00 98.00 275 ARG A CA 1
ATOM 2264 C C . ARG A 1 275 ? -6.845 -17.874 13.813 1.00 98.00 275 ARG A C 1
ATOM 2266 O O . ARG A 1 275 ? -6.991 -17.694 15.018 1.00 98.00 275 ARG A O 1
ATOM 2273 N N . ILE A 1 276 ? -7.263 -17.001 12.892 1.00 98.31 276 ILE A N 1
ATOM 2274 C CA . ILE A 1 276 ? -7.890 -15.710 13.221 1.00 98.31 276 ILE A CA 1
ATOM 2275 C C . ILE A 1 276 ? -9.159 -15.910 14.058 1.00 98.31 276 ILE A C 1
ATOM 2277 O O . ILE A 1 276 ? -9.319 -15.261 15.092 1.00 98.31 276 ILE A O 1
ATOM 2281 N N . LEU A 1 277 ? -10.059 -16.799 13.624 1.00 98.44 277 LEU A N 1
ATOM 2282 C CA . LEU A 1 277 ? -11.327 -17.042 14.318 1.00 98.44 277 LEU A CA 1
ATOM 2283 C C . LEU A 1 277 ? -11.097 -17.601 15.727 1.00 98.44 277 LEU A C 1
ATOM 2285 O O . LEU A 1 277 ? -11.670 -17.082 16.683 1.00 98.44 277 LEU A O 1
ATOM 2289 N N . ASN A 1 278 ? -10.205 -18.585 15.870 1.00 98.38 278 ASN A N 1
ATOM 2290 C CA . ASN A 1 278 ? -9.859 -19.165 17.168 1.00 98.38 278 ASN A CA 1
ATOM 2291 C C . ASN A 1 278 ? -9.282 -18.119 18.132 1.00 98.38 278 ASN A C 1
ATOM 2293 O O . ASN A 1 278 ? -9.696 -18.059 19.292 1.00 98.38 278 ASN A O 1
ATOM 2297 N N . ASP A 1 279 ? -8.369 -17.265 17.659 1.00 98.44 279 ASP A N 1
ATOM 2298 C CA . ASP A 1 279 ? -7.762 -16.214 18.480 1.00 98.44 279 ASP A CA 1
ATOM 2299 C C . ASP A 1 279 ? -8.794 -15.171 18.934 1.00 98.44 279 ASP A C 1
ATOM 2301 O O . ASP A 1 279 ? -8.767 -14.728 20.086 1.00 98.44 279 ASP A O 1
ATOM 2305 N N . VAL A 1 280 ? -9.735 -14.792 18.061 1.00 97.81 280 VAL A N 1
ATOM 2306 C CA . VAL A 1 280 ? -10.832 -13.884 18.430 1.00 97.81 280 VAL A CA 1
ATOM 2307 C C . VAL A 1 280 ? -11.751 -14.536 19.459 1.00 97.81 280 VAL A C 1
ATOM 2309 O O . VAL A 1 280 ? -12.018 -13.922 20.492 1.00 97.81 280 VAL A O 1
ATOM 2312 N N . THR A 1 281 ? -12.195 -15.776 19.234 1.00 98.06 281 THR A N 1
ATOM 2313 C CA . THR A 1 281 ? -13.062 -16.508 20.172 1.00 98.06 281 THR A CA 1
ATOM 2314 C C . THR A 1 281 ? -12.420 -16.632 21.551 1.00 98.06 281 THR A C 1
ATOM 2316 O O . THR A 1 281 ? -13.073 -16.345 22.557 1.00 98.06 281 THR A O 1
ATOM 2319 N N . LYS A 1 282 ? -11.131 -16.980 21.612 1.00 97.69 282 LYS A N 1
ATOM 2320 C CA . LYS A 1 282 ? -10.378 -17.049 22.868 1.00 97.69 282 LYS A CA 1
ATOM 2321 C C . LYS A 1 282 ? -10.343 -15.695 23.583 1.00 97.69 282 LYS A C 1
ATOM 2323 O O . LYS A 1 282 ? -10.713 -15.599 24.750 1.00 97.69 282 LYS A O 1
ATOM 2328 N N . ASN A 1 283 ? -9.974 -14.624 22.877 1.00 96.38 283 ASN A N 1
ATOM 2329 C CA . ASN A 1 283 ? -9.912 -13.283 23.465 1.00 96.38 283 ASN A CA 1
ATOM 2330 C C . ASN A 1 283 ? -11.285 -12.771 23.933 1.00 96.38 283 ASN A C 1
ATOM 2332 O O . ASN A 1 283 ? -11.358 -12.000 24.892 1.00 96.38 283 ASN A O 1
ATOM 2336 N N . MET A 1 284 ? -12.367 -13.157 23.250 1.00 95.25 284 MET A N 1
ATOM 2337 C CA . MET A 1 284 ? -13.737 -12.853 23.667 1.00 95.25 284 MET A CA 1
ATOM 2338 C C . MET A 1 284 ? -14.068 -13.534 24.998 1.00 95.25 284 MET A C 1
ATOM 2340 O O . MET A 1 284 ? -14.518 -12.857 25.921 1.00 95.25 284 MET A O 1
ATOM 2344 N N . GLN A 1 285 ? -13.788 -14.837 25.120 1.00 95.12 285 GLN A N 1
ATOM 2345 C CA . GLN A 1 285 ? -14.008 -15.611 26.348 1.00 95.12 285 GLN A CA 1
ATOM 2346 C C . GLN A 1 285 ? -13.223 -15.028 27.531 1.00 95.12 285 GLN A C 1
ATOM 2348 O O . GLN A 1 285 ? -13.806 -14.759 28.584 1.00 95.12 285 GLN A O 1
ATOM 2353 N N . ASP A 1 286 ? -11.935 -14.734 27.329 1.00 94.38 286 ASP A N 1
ATOM 2354 C CA . ASP A 1 286 ? -11.062 -14.147 28.352 1.00 94.38 286 ASP A CA 1
ATOM 2355 C C . ASP A 1 286 ? -11.571 -12.782 28.845 1.00 94.38 286 ASP A C 1
ATOM 2357 O O . ASP A 1 286 ? -11.413 -12.431 30.017 1.00 94.38 286 ASP A O 1
ATOM 2361 N N . LYS A 1 287 ? -12.178 -11.980 27.960 1.00 90.94 287 LYS A N 1
ATOM 2362 C CA . LYS A 1 287 ? -12.743 -10.670 28.317 1.00 90.94 287 LYS A CA 1
ATOM 2363 C C . LYS A 1 287 ? -14.081 -10.791 29.029 1.00 90.94 287 LYS A C 1
ATOM 2365 O O . LYS A 1 287 ? -14.291 -10.074 30.002 1.00 90.94 287 LYS A O 1
ATOM 2370 N N . SER A 1 288 ? -14.954 -11.699 28.595 1.00 87.88 288 SER A N 1
ATOM 2371 C CA . SER A 1 288 ? -16.242 -11.946 29.252 1.00 87.88 288 SER A CA 1
ATOM 2372 C C . SER A 1 288 ? -16.080 -12.428 30.696 1.00 87.88 288 SER A C 1
ATOM 2374 O O . SER A 1 288 ? -16.890 -12.071 31.543 1.00 87.88 288 SER A O 1
ATOM 2376 N N . GLN A 1 289 ? -15.016 -13.176 31.003 1.00 88.25 289 GLN A N 1
ATOM 2377 C CA . GLN A 1 289 ? -14.718 -13.629 32.368 1.00 88.25 289 GLN A CA 1
ATOM 2378 C C . GLN A 1 289 ? -14.187 -12.518 33.290 1.00 88.25 289 GLN A C 1
ATOM 2380 O O . GLN A 1 289 ? -14.300 -12.628 34.508 1.00 88.25 289 GLN A O 1
ATOM 2385 N N . LYS A 1 290 ? -13.597 -11.455 32.728 1.00 86.06 290 LYS A N 1
ATOM 2386 C CA . LYS A 1 290 ? -12.955 -10.369 33.488 1.00 86.06 290 LYS A CA 1
ATOM 2387 C C . LYS A 1 290 ? -13.877 -9.200 33.820 1.00 86.06 290 LYS A C 1
ATOM 2389 O O . LYS A 1 290 ? -13.451 -8.318 34.559 1.00 86.06 290 LYS A O 1
ATOM 2394 N N . ILE A 1 291 ? -15.096 -9.156 33.282 1.00 75.44 291 ILE A N 1
ATOM 2395 C CA . ILE A 1 291 ? -16.071 -8.120 33.640 1.00 75.44 291 ILE A CA 1
ATOM 2396 C C . ILE A 1 291 ? -16.530 -8.421 35.076 1.00 75.44 291 ILE A C 1
ATOM 2398 O O . ILE A 1 291 ? -17.149 -9.467 35.288 1.00 75.44 291 ILE A O 1
ATOM 2402 N N . PRO A 1 292 ? -16.203 -7.572 36.072 1.00 68.31 292 PRO A N 1
ATOM 2403 C CA . PRO A 1 292 ? -16.634 -7.794 37.445 1.00 68.31 292 PRO A CA 1
ATOM 2404 C C . PRO A 1 292 ? -18.156 -7.887 37.455 1.00 68.31 292 PRO A C 1
ATOM 2406 O O . PRO A 1 292 ? -18.824 -7.007 36.911 1.00 68.31 292 PRO A O 1
ATOM 2409 N N . LYS A 1 293 ? -18.707 -8.954 38.047 1.00 69.44 293 LYS A N 1
ATOM 2410 C CA . LYS A 1 293 ? -20.143 -9.000 38.336 1.00 69.44 293 LYS A CA 1
ATOM 2411 C C . LYS A 1 293 ? -20.444 -7.763 39.175 1.00 69.44 293 LYS A C 1
ATOM 2413 O O . LYS A 1 293 ? -19.801 -7.586 40.210 1.00 69.44 293 LYS A O 1
ATOM 2418 N N . GLU A 1 294 ? -21.336 -6.893 38.700 1.00 66.50 294 GLU A N 1
ATOM 2419 C CA . GLU A 1 294 ? -21.759 -5.737 39.488 1.00 66.50 294 GLU A CA 1
ATOM 2420 C C . GLU A 1 294 ? -22.144 -6.236 40.888 1.00 66.50 294 GLU A C 1
ATOM 2422 O O . GLU A 1 294 ? -22.848 -7.250 40.986 1.00 66.50 294 GLU A O 1
ATOM 2427 N N . PRO A 1 295 ? -21.631 -5.616 41.968 1.00 63.44 295 PRO A N 1
ATOM 2428 C CA . PRO A 1 295 ? -22.023 -6.004 43.312 1.00 63.44 295 PRO A CA 1
ATOM 2429 C C . PRO A 1 295 ? -23.540 -5.854 43.387 1.00 63.44 295 PRO A C 1
ATOM 2431 O O . PRO A 1 295 ? -24.060 -4.762 43.151 1.00 63.44 295 PRO A O 1
ATOM 2434 N N . GLY A 1 296 ? -24.230 -6.975 43.615 1.00 71.44 296 GLY A N 1
ATOM 2435 C CA . GLY A 1 296 ? -25.686 -7.012 43.687 1.00 71.44 296 GLY A CA 1
ATOM 2436 C C . GLY A 1 296 ? -26.172 -5.922 44.634 1.00 71.44 296 GLY A C 1
ATOM 2437 O O . GLY A 1 296 ? -25.726 -5.869 45.781 1.00 71.44 296 GLY A O 1
ATOM 2438 N N . LYS A 1 297 ? -27.000 -5.021 44.104 1.00 52.34 297 LYS A N 1
ATOM 2439 C CA . LYS A 1 297 ? -27.737 -4.036 44.894 1.00 52.34 297 LYS A CA 1
ATOM 2440 C C . LYS A 1 297 ? -28.863 -4.714 45.655 1.00 52.34 297 LYS A C 1
ATOM 2442 O O . LYS A 1 297 ? -29.466 -5.646 45.076 1.00 52.34 297 LYS A O 1
#